Protein AF-A0A1C7MC62-F1 (afdb_monomer)

Mean predicted aligned error: 7.84 Å

Sequence (322 aa):
MDYAFLLTKRDQYDLANEVLRHITFSNAYQTEFARNSIRFALITCAIHAGQYLTVIEHVRKLINMHQFNNEPLRILLASLGNGLRATDAFLASTLSKHLLRETRMADAAVKDKDALRWNNTLRRYGPGKSGEADDALDDEDEGAPDETSAAAEPSERAKLPTKDNPVNVTVYGQIMLAAKSYQSALFYLLHAFDYCPDDPMINLCLAIASVGRAMQRQSDNRHHLITQGMAFLTRYRNLRGANAEGLEEVEFNFGRIFQQLGLHSLAIRHYERVLEQAEARSKVDEENYGLAREAAYNLSLIYVTTGATPLAQALYRRWLSL

Secondary structure (DSSP, 8-state):
-HHHHHHHHTT-HHHHHHHHHHHHT-GGG-SHHHHHHHHHHHHHHHHHTT-HHHHHHHHHHHHHHTTT-SHHHHHHHHHT-SSHHHHHHHT-HHHHHHHHHHHHHHHHHHH-GGGEEEETTTTEEEES----TT----STTS----S-------PPPPPPPSS--HHHHHHHHHHHHHTT-HHHHHHHHHHHHHH-TT-HHHHHHHHHHHHHHHHSTT-S-HHHHHHHHHHHHHHHHHHHTT-HHHHHHHHHHHHHHHHHTT-HHHHHHHHHHHHHHHHHHHTT-TT--TTHHHHHHHHHHHHHHHT-HHHHHHHHHHHS--

Radius of gyration: 23.51 Å; Cα contacts (8 Å, |Δi|>4): 359; chains: 1; bounding box: 54×50×66 Å

Structure (mmCIF, N/CA/C/O backbone):
data_AF-A0A1C7MC62-F1
#
_entry.id   AF-A0A1C7MC62-F1
#
loop_
_atom_site.group_PDB
_atom_site.id
_atom_site.type_symbol
_atom_site.label_atom_id
_atom_site.label_alt_id
_atom_site.label_comp_id
_atom_site.label_asym_id
_atom_site.label_entity_id
_atom_site.label_seq_id
_atom_site.pdbx_PDB_ins_code
_atom_site.Cartn_x
_atom_site.Cartn_y
_atom_site.Cartn_z
_atom_site.occupancy
_atom_site.B_iso_or_equiv
_atom_site.auth_seq_id
_atom_site.auth_comp_id
_atom_site.auth_asym_id
_atom_site.auth_atom_id
_atom_site.pdbx_PDB_model_num
ATOM 1 N N . MET A 1 1 ? 11.553 -21.737 -20.830 1.00 84.25 1 MET A N 1
ATOM 2 C CA . MET A 1 1 ? 11.028 -21.099 -19.601 1.00 84.25 1 MET A CA 1
ATOM 3 C C . MET A 1 1 ? 10.341 -22.124 -18.706 1.00 84.25 1 MET A C 1
ATOM 5 O O . MET A 1 1 ? 10.686 -22.179 -17.537 1.00 84.25 1 MET A O 1
ATOM 9 N N . ASP A 1 2 ? 9.499 -23.010 -19.247 1.00 89.81 2 ASP A N 1
ATOM 10 C CA . ASP A 1 2 ? 8.779 -24.057 -18.491 1.00 89.81 2 ASP A CA 1
ATOM 11 C C . ASP A 1 2 ? 9.655 -24.903 -17.559 1.00 89.81 2 ASP A C 1
ATOM 13 O O . ASP A 1 2 ? 9.275 -25.177 -16.423 1.00 89.81 2 ASP A O 1
ATOM 17 N N . TYR A 1 3 ? 10.866 -25.253 -18.002 1.00 92.25 3 TYR A N 1
ATOM 18 C CA . TYR A 1 3 ? 11.836 -25.964 -17.169 1.00 92.25 3 TYR A CA 1
ATOM 19 C C . TYR A 1 3 ? 12.178 -25.205 -15.875 1.00 92.25 3 TYR A C 1
ATOM 21 O O . TYR A 1 3 ? 12.157 -25.792 -14.798 1.00 92.25 3 TYR A O 1
ATOM 29 N N . ALA A 1 4 ? 12.413 -23.891 -15.955 1.00 92.06 4 ALA A N 1
ATOM 30 C CA . ALA A 1 4 ? 12.720 -23.068 -14.787 1.00 92.06 4 ALA A CA 1
ATOM 31 C C . ALA A 1 4 ? 11.525 -22.983 -13.825 1.00 92.06 4 ALA A C 1
ATOM 33 O O . ALA A 1 4 ? 11.710 -23.093 -12.617 1.00 92.06 4 ALA A O 1
ATOM 34 N N . PHE A 1 5 ? 10.294 -22.890 -14.341 1.00 94.56 5 PHE A N 1
ATOM 35 C CA . PHE A 1 5 ? 9.092 -22.914 -13.499 1.00 94.56 5 PHE A CA 1
ATOM 36 C C . PHE A 1 5 ? 8.918 -24.246 -12.765 1.00 94.56 5 PHE A C 1
ATOM 38 O O . PHE A 1 5 ? 8.552 -24.261 -11.589 1.00 94.56 5 PHE A O 1
ATOM 45 N N . LEU A 1 6 ? 9.207 -25.369 -13.429 1.00 94.56 6 LEU A N 1
ATOM 46 C CA . LEU A 1 6 ? 9.179 -26.686 -12.792 1.00 94.56 6 LEU A CA 1
ATOM 47 C C . LEU A 1 6 ? 10.253 -26.824 -11.706 1.00 94.56 6 LEU A C 1
ATOM 49 O O . LEU A 1 6 ? 9.973 -27.413 -10.665 1.00 94.56 6 LEU A O 1
ATOM 53 N N . LEU A 1 7 ? 11.448 -26.266 -11.919 1.00 93.00 7 LEU A N 1
ATOM 54 C CA . LEU A 1 7 ? 12.509 -26.240 -10.909 1.00 93.00 7 LEU A CA 1
ATOM 55 C C . LEU A 1 7 ? 12.116 -25.400 -9.690 1.00 93.00 7 LEU A C 1
ATOM 57 O O . LEU A 1 7 ? 12.256 -25.863 -8.561 1.00 93.00 7 LEU A O 1
ATOM 61 N N . THR A 1 8 ? 11.555 -24.206 -9.896 1.00 93.00 8 THR A N 1
ATOM 62 C CA . THR A 1 8 ? 11.102 -23.350 -8.789 1.00 93.00 8 THR A CA 1
ATOM 63 C C . THR A 1 8 ? 9.977 -23.997 -7.980 1.00 93.00 8 THR A C 1
ATOM 65 O O . THR A 1 8 ? 9.984 -23.899 -6.759 1.00 93.00 8 THR A O 1
ATOM 68 N N . LYS A 1 9 ? 9.055 -24.726 -8.626 1.00 93.38 9 LYS A N 1
ATOM 69 C CA . LYS A 1 9 ? 8.022 -25.516 -7.926 1.00 93.38 9 LYS A CA 1
ATOM 70 C C . LYS A 1 9 ? 8.581 -26.676 -7.096 1.00 93.38 9 LYS A C 1
ATOM 72 O O . LYS A 1 9 ? 7.878 -27.191 -6.238 1.00 93.38 9 LYS A O 1
ATOM 77 N N . ARG A 1 10 ? 9.805 -27.120 -7.385 1.00 94.50 10 ARG A N 1
ATOM 78 C CA . ARG A 1 10 ? 10.525 -28.167 -6.643 1.00 94.50 10 ARG A CA 1
ATOM 79 C C . ARG A 1 10 ? 11.528 -27.577 -5.646 1.00 94.50 10 ARG A C 1
ATOM 81 O O . ARG A 1 10 ? 12.480 -28.259 -5.283 1.00 94.50 10 ARG A O 1
ATOM 88 N N . ASP A 1 11 ? 11.358 -26.306 -5.281 1.00 92.75 11 ASP A N 1
ATOM 89 C CA . ASP A 1 11 ? 12.225 -25.552 -4.368 1.00 92.75 11 ASP A CA 1
ATOM 90 C C . ASP A 1 11 ? 13.689 -25.419 -4.831 1.00 92.75 11 ASP A C 1
ATOM 92 O O . ASP A 1 11 ? 14.580 -25.081 -4.056 1.00 92.75 11 ASP A O 1
ATOM 96 N N . GLN A 1 12 ? 13.955 -25.612 -6.126 1.00 94.62 12 GLN A N 1
ATOM 97 C CA . GLN A 1 12 ? 15.275 -25.435 -6.742 1.00 94.62 12 GLN A CA 1
ATOM 98 C C . GLN A 1 12 ? 15.373 -24.059 -7.414 1.00 94.62 12 GLN A C 1
ATOM 100 O O . GLN A 1 12 ? 15.589 -23.944 -8.624 1.00 94.62 12 GLN A O 1
ATOM 105 N N . TYR A 1 13 ? 15.166 -22.998 -6.627 1.00 94.44 13 TYR A N 1
ATOM 106 C CA . TYR A 1 13 ? 15.167 -21.617 -7.125 1.00 94.44 13 TYR A CA 1
ATOM 107 C C . TYR A 1 13 ? 16.519 -21.198 -7.712 1.00 94.44 13 TYR A C 1
ATOM 109 O O . TYR A 1 13 ? 16.542 -20.615 -8.794 1.00 94.44 13 TYR A O 1
ATOM 117 N N . ASP A 1 14 ? 17.630 -21.513 -7.044 1.00 94.31 14 ASP A N 1
ATOM 118 C CA . ASP A 1 14 ? 18.953 -21.036 -7.464 1.00 94.31 14 ASP A CA 1
ATOM 119 C C . ASP A 1 14 ? 19.313 -21.534 -8.868 1.00 94.31 14 ASP A C 1
ATOM 121 O O . ASP A 1 14 ? 19.705 -20.744 -9.725 1.00 94.31 14 ASP A O 1
ATOM 125 N N . LEU A 1 15 ? 19.042 -22.815 -9.143 1.00 93.69 15 LEU A N 1
ATOM 126 C CA . LEU A 1 15 ? 19.232 -23.415 -10.463 1.00 93.69 15 LEU A CA 1
ATOM 127 C C . LEU A 1 15 ? 18.291 -22.800 -11.510 1.00 93.69 15 LEU A C 1
ATOM 129 O O . LEU A 1 15 ? 18.694 -22.540 -12.642 1.00 93.69 15 LEU A O 1
ATOM 133 N N . ALA A 1 16 ? 17.030 -22.542 -11.149 1.00 93.44 16 ALA A N 1
ATOM 134 C CA . ALA A 1 16 ? 16.078 -21.891 -12.048 1.00 93.44 16 ALA A CA 1
ATOM 135 C C . ALA A 1 16 ? 16.528 -20.467 -12.423 1.00 93.44 16 ALA A C 1
ATOM 137 O O . ALA A 1 16 ? 16.455 -20.079 -13.591 1.00 93.44 16 ALA A O 1
ATOM 138 N N . ASN A 1 17 ? 17.010 -19.703 -11.440 1.00 93.06 17 ASN A N 1
ATOM 139 C CA . ASN A 1 17 ? 17.523 -18.349 -11.618 1.00 93.06 17 ASN A CA 1
ATOM 140 C C . ASN A 1 17 ? 18.802 -18.345 -12.468 1.00 93.06 17 ASN A C 1
ATOM 142 O O . ASN A 1 17 ? 18.906 -17.548 -13.397 1.00 93.06 17 ASN A O 1
ATOM 146 N N . GLU A 1 18 ? 19.735 -19.264 -12.214 1.00 93.56 18 GLU A N 1
ATOM 147 C CA . GLU A 1 18 ? 20.949 -19.445 -13.016 1.00 93.56 18 GLU A CA 1
ATOM 148 C C . GLU A 1 18 ? 20.610 -19.717 -14.489 1.00 93.56 18 GLU A C 1
ATOM 150 O O . GLU A 1 18 ? 21.056 -18.987 -15.376 1.00 93.56 18 GLU A O 1
ATOM 155 N N . VAL A 1 19 ? 19.739 -20.695 -14.761 1.00 92.94 19 VAL A N 1
ATOM 156 C CA . VAL A 1 19 ? 19.317 -21.038 -16.129 1.00 92.94 19 VAL A CA 1
ATOM 157 C C . VAL A 1 19 ? 18.695 -19.833 -16.839 1.00 92.94 19 VAL A C 1
ATOM 159 O O . VAL A 1 19 ? 19.053 -19.534 -17.978 1.00 92.94 19 VAL A O 1
ATOM 162 N N . LEU A 1 20 ? 17.779 -19.111 -16.187 1.00 91.81 20 LEU A N 1
ATOM 163 C CA . LEU A 1 20 ? 17.127 -17.941 -16.785 1.00 91.81 20 LEU A CA 1
ATOM 164 C C . LEU A 1 20 ? 18.101 -16.771 -17.014 1.00 91.81 20 LEU A C 1
ATOM 166 O O . LEU A 1 20 ? 18.021 -16.098 -18.047 1.00 91.81 20 LEU A O 1
ATOM 170 N N . ARG A 1 21 ? 19.054 -16.549 -16.100 1.00 91.50 21 ARG A N 1
ATOM 171 C CA . ARG A 1 21 ? 20.121 -15.552 -16.278 1.00 91.50 21 ARG A CA 1
ATOM 172 C C . ARG A 1 21 ? 21.014 -15.914 -17.462 1.00 91.50 21 ARG A C 1
ATOM 174 O O . ARG A 1 21 ? 21.243 -15.060 -18.311 1.00 91.50 21 ARG A O 1
ATOM 181 N N . HIS A 1 22 ? 21.416 -17.177 -17.602 1.00 90.25 22 HIS A N 1
ATOM 182 C CA . HIS A 1 22 ? 22.201 -17.627 -18.755 1.00 90.25 22 HIS A CA 1
ATOM 183 C C . HIS A 1 22 ? 21.471 -17.456 -20.089 1.00 90.25 22 HIS A C 1
ATOM 185 O O . HIS A 1 22 ? 22.077 -17.024 -21.068 1.00 90.25 22 HIS A O 1
ATOM 191 N N . ILE A 1 23 ? 20.163 -17.728 -20.130 1.00 89.25 23 ILE A N 1
ATOM 192 C CA . ILE A 1 23 ? 19.350 -17.525 -21.339 1.00 89.25 23 ILE A CA 1
ATOM 193 C C . ILE A 1 23 ? 19.343 -16.047 -21.762 1.00 89.25 23 ILE A C 1
ATOM 195 O O . ILE A 1 23 ? 19.306 -15.764 -22.958 1.00 89.25 23 ILE A O 1
ATOM 199 N N . THR A 1 24 ? 19.435 -15.113 -20.809 1.00 85.75 24 THR A N 1
ATOM 200 C CA . THR A 1 24 ? 19.444 -13.666 -21.092 1.00 85.75 24 THR A CA 1
ATOM 201 C C . THR A 1 24 ? 20.657 -13.243 -21.930 1.00 85.75 24 THR A C 1
ATOM 203 O O . THR A 1 24 ? 20.521 -12.374 -22.786 1.00 85.75 24 THR A O 1
ATOM 206 N N . PHE A 1 25 ? 21.811 -13.895 -21.751 1.00 85.94 25 PHE A N 1
ATOM 207 C CA . PHE A 1 25 ? 23.031 -13.613 -22.522 1.00 85.94 25 PHE A CA 1
ATOM 208 C C . PHE A 1 25 ? 23.032 -14.240 -23.923 1.00 85.94 25 PHE A C 1
ATOM 210 O O . PHE A 1 25 ? 23.919 -13.975 -24.731 1.00 85.94 25 PHE A O 1
ATOM 217 N N . SER A 1 26 ? 22.068 -15.106 -24.239 1.00 87.69 26 SER A N 1
ATOM 218 C CA . SER A 1 26 ? 22.039 -15.780 -25.533 1.00 87.69 26 SER A CA 1
ATOM 219 C C . SER A 1 26 ? 21.576 -14.833 -26.643 1.00 87.69 26 SER A C 1
ATOM 221 O O . SER A 1 26 ? 20.495 -14.245 -26.580 1.00 87.69 26 SER A O 1
ATOM 223 N N . ASN A 1 27 ? 22.356 -14.760 -27.725 1.00 82.19 27 ASN A N 1
ATOM 224 C CA . ASN A 1 27 ? 22.039 -13.948 -28.906 1.00 82.19 27 ASN A CA 1
ATOM 225 C C . ASN A 1 27 ? 20.698 -14.320 -29.564 1.00 82.19 27 ASN A C 1
ATOM 227 O O . ASN A 1 27 ? 20.085 -13.484 -30.225 1.00 82.19 27 ASN A O 1
ATOM 231 N N . ALA A 1 28 ? 20.211 -15.548 -29.359 1.00 81.69 28 ALA A N 1
ATOM 232 C CA . ALA A 1 28 ? 18.938 -16.010 -29.908 1.00 81.69 28 ALA A CA 1
ATOM 233 C C . ALA A 1 28 ? 17.716 -15.294 -29.298 1.00 81.69 28 ALA A C 1
ATOM 235 O O . ALA A 1 28 ? 16.678 -15.193 -29.949 1.00 81.69 28 ALA A O 1
ATOM 236 N N . TYR A 1 29 ? 17.830 -14.768 -28.072 1.00 83.12 29 TYR A N 1
ATOM 237 C CA . TYR A 1 29 ? 16.715 -14.169 -27.326 1.00 83.12 29 TYR A CA 1
ATOM 238 C C . TYR A 1 29 ? 16.822 -12.643 -27.197 1.00 83.12 29 TYR A C 1
ATOM 240 O O . TYR A 1 29 ? 16.273 -12.044 -26.275 1.00 83.12 29 TYR A O 1
ATOM 248 N N . GLN A 1 30 ? 17.491 -11.992 -28.149 1.00 80.19 30 GLN A N 1
ATOM 249 C CA . GLN A 1 30 ? 17.702 -10.541 -28.132 1.00 80.19 30 GLN A CA 1
ATOM 250 C C . GLN A 1 30 ? 16.487 -9.722 -28.584 1.00 80.19 30 GLN A C 1
ATOM 252 O O . GLN A 1 30 ? 16.528 -8.494 -28.506 1.00 80.19 30 GLN A O 1
ATOM 257 N N . THR A 1 31 ? 15.395 -10.347 -29.023 1.00 86.62 31 THR A N 1
ATOM 258 C CA . THR A 1 31 ? 14.157 -9.617 -29.338 1.00 86.62 31 THR A C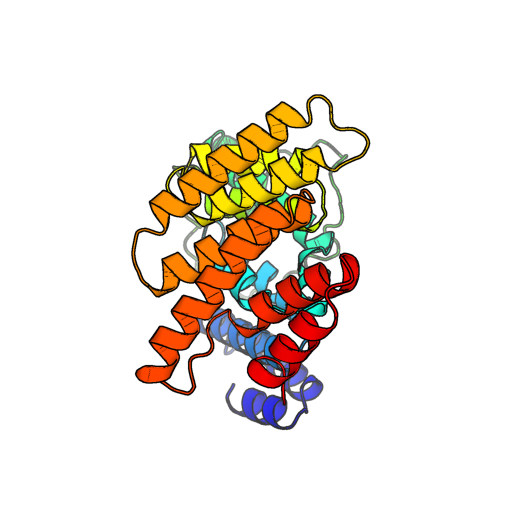A 1
ATOM 259 C C . THR A 1 31 ? 13.554 -8.998 -28.074 1.00 86.62 31 THR A C 1
ATOM 261 O O . THR A 1 31 ? 13.648 -9.568 -26.987 1.00 86.62 31 THR A O 1
ATOM 264 N N . GLU A 1 32 ? 12.921 -7.828 -28.195 1.00 83.06 32 GLU A N 1
ATOM 265 C CA . GLU A 1 32 ? 12.297 -7.140 -27.053 1.00 83.06 32 GLU A CA 1
ATOM 266 C C . GLU A 1 32 ? 11.270 -8.037 -26.345 1.00 83.06 32 GLU A C 1
ATOM 268 O O . GLU A 1 32 ? 11.268 -8.151 -25.118 1.00 83.06 32 GLU A O 1
ATOM 273 N N . PHE A 1 33 ? 10.460 -8.750 -27.132 1.00 87.69 33 PHE A N 1
ATOM 274 C CA . PHE A 1 33 ? 9.492 -9.719 -26.632 1.00 87.69 33 PHE A CA 1
ATOM 275 C C . PHE A 1 33 ? 10.157 -10.813 -25.788 1.00 87.69 33 PHE A C 1
ATOM 277 O O . PHE A 1 33 ? 9.755 -11.026 -24.645 1.00 87.69 33 PHE A O 1
ATOM 284 N N . ALA A 1 34 ? 11.210 -11.459 -26.304 1.00 87.44 34 ALA A N 1
ATOM 285 C CA . ALA A 1 34 ? 11.900 -12.521 -25.579 1.00 87.44 34 ALA A CA 1
ATOM 286 C C . ALA A 1 34 ? 12.562 -12.005 -24.293 1.00 87.44 34 ALA A C 1
ATOM 288 O O . ALA A 1 34 ? 12.428 -12.641 -23.246 1.00 87.44 34 ALA A O 1
ATOM 289 N N . ARG A 1 35 ? 13.202 -10.826 -24.328 1.00 87.38 35 ARG A N 1
ATOM 290 C CA . ARG A 1 35 ? 13.791 -10.204 -23.130 1.00 87.38 35 ARG A CA 1
ATOM 291 C C . ARG A 1 35 ? 12.737 -9.919 -22.062 1.00 87.38 35 ARG A C 1
ATOM 293 O O . ARG A 1 35 ? 12.962 -10.234 -20.894 1.00 87.38 35 ARG A O 1
ATOM 300 N N . ASN A 1 36 ? 11.588 -9.362 -22.447 1.00 90.06 36 ASN A N 1
ATOM 301 C CA . ASN A 1 36 ? 10.481 -9.116 -21.523 1.00 90.06 36 ASN A CA 1
ATOM 302 C C . ASN A 1 36 ? 9.954 -10.437 -20.940 1.00 90.06 36 ASN A C 1
ATOM 304 O O . ASN A 1 36 ? 9.812 -10.543 -19.724 1.00 90.06 36 ASN A O 1
ATOM 308 N N . SER A 1 37 ? 9.751 -11.471 -21.768 1.00 92.00 37 SER A N 1
ATOM 309 C CA . SER A 1 37 ? 9.301 -12.788 -21.297 1.00 92.00 37 SER A CA 1
ATOM 310 C C . SER A 1 37 ? 10.268 -13.424 -20.295 1.00 92.00 37 SER A C 1
ATOM 312 O O . SER A 1 37 ? 9.829 -13.929 -19.263 1.00 92.00 37 SER A O 1
ATOM 314 N N . ILE A 1 38 ? 11.580 -13.362 -20.550 1.00 92.56 38 ILE A N 1
ATOM 315 C CA . ILE A 1 38 ? 12.598 -13.897 -19.632 1.00 92.56 38 ILE A CA 1
ATOM 316 C C . ILE A 1 38 ? 12.588 -13.128 -18.306 1.00 92.56 38 ILE A C 1
ATOM 318 O O . ILE A 1 38 ? 12.643 -13.740 -17.240 1.00 92.56 38 ILE A O 1
ATOM 322 N N . ARG A 1 39 ? 12.466 -11.793 -18.345 1.00 92.44 39 ARG A N 1
ATOM 323 C CA . ARG A 1 39 ? 12.371 -10.970 -17.127 1.00 92.44 39 ARG A CA 1
ATOM 324 C C . ARG A 1 39 ? 11.113 -11.265 -16.325 1.00 92.44 39 ARG A C 1
ATOM 326 O O . ARG A 1 39 ? 11.205 -11.377 -15.107 1.00 92.44 39 ARG A O 1
ATOM 333 N N . PHE A 1 40 ? 9.966 -11.429 -16.980 1.00 94.31 40 PHE A N 1
ATOM 334 C CA . PHE A 1 40 ? 8.743 -11.843 -16.294 1.00 94.31 40 PHE A CA 1
ATOM 335 C C . PHE A 1 40 ? 8.908 -13.223 -15.662 1.00 94.31 40 PHE A C 1
ATOM 337 O O . PHE A 1 40 ? 8.564 -13.379 -14.498 1.00 94.31 40 PHE A O 1
ATOM 344 N N . ALA A 1 41 ? 9.531 -14.181 -16.357 1.00 94.50 41 ALA A N 1
ATOM 345 C CA . ALA A 1 41 ?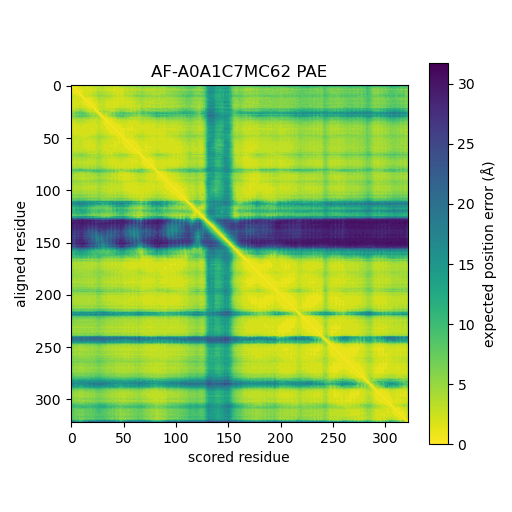 9.825 -15.491 -15.781 1.00 94.50 41 ALA A CA 1
ATOM 346 C C . ALA A 1 41 ? 10.727 -15.394 -14.536 1.00 94.50 41 ALA A C 1
ATOM 348 O O . ALA A 1 41 ? 10.427 -16.019 -13.521 1.00 94.50 41 ALA A O 1
ATOM 349 N N . LEU A 1 42 ? 11.782 -14.571 -14.579 1.00 94.50 42 LEU A N 1
ATOM 350 C CA . LEU A 1 42 ? 12.661 -14.313 -13.431 1.00 94.50 42 LEU A CA 1
ATOM 351 C C . LEU A 1 42 ? 11.898 -13.700 -12.250 1.00 94.50 42 LEU A C 1
ATOM 353 O O . LEU A 1 42 ? 12.035 -14.174 -11.124 1.00 94.50 42 LEU A O 1
ATOM 357 N N . ILE A 1 43 ? 11.059 -12.691 -12.507 1.00 94.75 43 ILE A N 1
ATOM 358 C CA . ILE A 1 43 ? 10.217 -12.052 -11.486 1.00 94.75 43 ILE A CA 1
ATOM 359 C C . ILE A 1 43 ? 9.254 -13.073 -10.872 1.00 94.75 43 ILE A C 1
ATOM 361 O O . ILE A 1 43 ? 9.173 -13.172 -9.652 1.00 94.75 43 ILE A O 1
ATOM 365 N N . THR A 1 44 ? 8.566 -13.876 -11.687 1.00 94.56 44 THR A N 1
ATOM 366 C CA . THR A 1 44 ? 7.629 -14.900 -11.207 1.00 94.56 44 THR A CA 1
ATOM 367 C C . THR A 1 44 ? 8.323 -15.944 -10.333 1.00 94.56 44 THR A C 1
ATOM 369 O O . THR A 1 44 ? 7.827 -16.254 -9.248 1.00 94.56 44 THR A O 1
ATOM 372 N N . CYS A 1 45 ? 9.483 -16.456 -10.757 1.00 95.19 45 CYS A N 1
ATOM 373 C CA . CYS A 1 45 ? 10.250 -17.410 -9.955 1.00 95.19 45 CYS A CA 1
ATOM 374 C C . CYS A 1 45 ? 10.720 -16.792 -8.630 1.00 95.19 45 CYS A C 1
ATOM 376 O O . CYS A 1 45 ? 10.648 -17.438 -7.585 1.00 95.19 45 CYS A O 1
ATOM 378 N N . ALA A 1 46 ? 11.169 -15.535 -8.661 1.00 94.50 46 ALA A N 1
ATOM 379 C CA . ALA A 1 46 ? 11.646 -14.826 -7.479 1.00 94.50 46 ALA A CA 1
ATOM 380 C C . ALA A 1 46 ? 10.521 -14.524 -6.477 1.00 94.50 46 ALA A C 1
ATOM 382 O O . ALA A 1 46 ? 10.735 -14.680 -5.275 1.00 94.50 46 ALA A O 1
ATOM 383 N N . ILE A 1 47 ? 9.317 -14.169 -6.946 1.00 93.75 47 ILE A N 1
ATOM 384 C CA . ILE A 1 47 ? 8.131 -13.998 -6.088 1.00 93.75 47 ILE A CA 1
ATOM 385 C C . ILE A 1 47 ? 7.806 -15.315 -5.376 1.00 93.75 47 ILE A C 1
ATOM 387 O O . ILE A 1 47 ? 7.658 -15.323 -4.157 1.00 93.75 47 ILE A O 1
ATOM 391 N N . HIS A 1 48 ? 7.763 -16.435 -6.108 1.00 93.00 48 HIS A N 1
ATOM 392 C CA . HIS A 1 48 ? 7.469 -17.747 -5.520 1.00 93.00 48 HIS A CA 1
ATOM 393 C C . HIS A 1 48 ? 8.499 -18.158 -4.455 1.00 93.00 48 HIS A C 1
ATOM 395 O O . HIS A 1 48 ? 8.138 -18.716 -3.424 1.00 93.00 48 HIS A O 1
ATOM 401 N N . ALA A 1 49 ? 9.781 -17.850 -4.672 1.00 93.06 49 ALA A N 1
ATOM 402 C CA . ALA A 1 49 ? 10.853 -18.129 -3.716 1.00 93.06 49 ALA A CA 1
ATOM 403 C C . ALA A 1 49 ? 10.980 -17.082 -2.582 1.00 93.06 49 ALA A C 1
ATOM 405 O O . ALA A 1 49 ? 11.832 -17.219 -1.700 1.00 93.06 49 ALA A O 1
ATOM 406 N N . GLY A 1 50 ? 10.181 -16.008 -2.601 1.00 92.50 50 GLY A N 1
ATOM 407 C CA . GLY A 1 50 ? 10.263 -14.905 -1.637 1.00 92.50 50 GLY A CA 1
ATOM 408 C C . GLY A 1 50 ? 11.544 -14.062 -1.742 1.00 92.50 50 GLY A C 1
ATOM 409 O O . GLY A 1 50 ? 11.961 -13.449 -0.755 1.00 92.50 50 GLY A O 1
ATOM 410 N N . GLN A 1 51 ? 12.191 -14.038 -2.910 1.00 93.88 51 GLN A N 1
ATOM 411 C CA . GLN A 1 51 ? 13.439 -13.315 -3.185 1.00 93.88 51 GLN A CA 1
ATOM 412 C C . GLN A 1 51 ? 13.167 -11.933 -3.801 1.00 93.88 51 GLN A C 1
ATOM 414 O O . GLN A 1 51 ? 13.451 -11.661 -4.968 1.00 93.88 51 GLN A O 1
ATOM 419 N N . TYR A 1 52 ? 12.613 -11.026 -2.996 1.00 94.44 52 TYR A N 1
ATOM 420 C CA . TYR A 1 52 ? 12.124 -9.720 -3.461 1.00 94.44 52 TYR A CA 1
ATOM 421 C C . TYR A 1 52 ? 13.214 -8.739 -3.929 1.00 94.44 52 TYR A C 1
ATOM 423 O O . TYR A 1 52 ? 12.932 -7.844 -4.722 1.00 94.44 52 TYR A O 1
ATOM 431 N N . LEU A 1 53 ? 14.474 -8.913 -3.518 1.00 92.31 53 LEU A N 1
ATOM 432 C CA . LEU A 1 53 ? 15.578 -8.096 -4.042 1.00 92.31 53 LEU A CA 1
ATOM 433 C C . LEU A 1 53 ? 15.836 -8.381 -5.529 1.00 92.31 53 LEU A C 1
ATOM 435 O O . LEU A 1 53 ? 16.011 -7.452 -6.315 1.00 92.31 53 LEU A O 1
ATOM 439 N N . THR A 1 54 ? 15.774 -9.653 -5.936 1.00 92.62 54 THR A N 1
ATOM 440 C CA . THR A 1 54 ? 15.881 -10.051 -7.349 1.00 92.62 54 THR A CA 1
ATOM 441 C C . THR A 1 54 ? 14.687 -9.551 -8.164 1.00 92.62 54 THR A C 1
ATOM 443 O O . THR A 1 54 ? 14.847 -9.151 -9.317 1.00 92.62 54 THR A O 1
ATOM 446 N N . VAL A 1 55 ? 13.494 -9.500 -7.557 1.00 94.38 55 VAL A N 1
ATOM 447 C CA . VAL A 1 55 ? 12.316 -8.868 -8.172 1.00 94.38 55 VAL A CA 1
ATOM 448 C C . VAL A 1 55 ? 12.602 -7.398 -8.480 1.00 94.38 55 VAL A C 1
ATOM 450 O O . VAL A 1 55 ? 12.443 -6.979 -9.624 1.00 94.38 55 VAL A O 1
ATOM 453 N N . ILE A 1 56 ? 13.090 -6.628 -7.502 1.00 93.56 56 ILE A N 1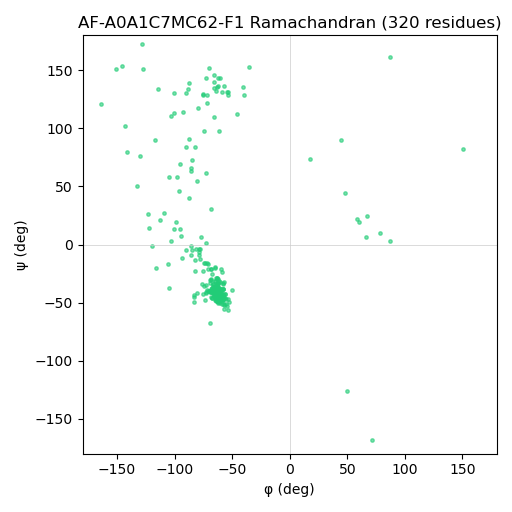
ATOM 454 C CA . ILE A 1 56 ? 13.418 -5.205 -7.688 1.00 93.56 56 ILE A CA 1
ATOM 455 C C . ILE A 1 56 ? 14.479 -5.009 -8.768 1.00 93.56 56 ILE A C 1
ATOM 457 O O . ILE A 1 56 ? 14.321 -4.129 -9.613 1.00 93.56 56 ILE A O 1
ATOM 461 N N . GLU A 1 57 ? 15.530 -5.831 -8.781 1.00 93.50 57 GLU A N 1
ATOM 462 C CA . GLU A 1 57 ? 16.578 -5.786 -9.807 1.00 93.50 57 GLU A CA 1
ATOM 463 C C . GLU A 1 57 ? 15.975 -5.865 -11.221 1.00 93.50 57 GLU A C 1
ATOM 465 O O . GLU A 1 57 ? 16.271 -5.044 -12.094 1.00 93.50 57 GLU A O 1
ATOM 470 N N . HIS A 1 58 ? 15.089 -6.835 -11.459 1.00 93.31 58 HIS A N 1
ATOM 471 C CA . HIS A 1 58 ? 14.486 -7.041 -12.774 1.00 93.31 58 HIS A CA 1
ATOM 472 C C . HIS A 1 58 ? 13.390 -6.028 -13.106 1.00 93.31 58 HIS A C 1
ATOM 474 O O . HIS A 1 58 ? 13.281 -5.625 -14.267 1.00 93.31 58 HIS A O 1
ATOM 480 N N . VAL A 1 59 ? 12.624 -5.567 -12.117 1.00 94.06 59 VAL A N 1
ATOM 481 C CA . VAL A 1 59 ? 11.611 -4.525 -12.312 1.00 94.06 59 VAL A CA 1
ATOM 482 C C . VAL A 1 59 ? 12.256 -3.173 -12.622 1.00 94.06 59 VAL A C 1
ATOM 484 O O . VAL A 1 59 ? 11.811 -2.505 -13.549 1.00 94.06 59 VAL A O 1
ATOM 487 N N . ARG A 1 60 ? 13.361 -2.798 -11.963 1.00 93.62 60 ARG A N 1
ATOM 488 C CA . ARG A 1 60 ? 14.149 -1.600 -12.323 1.00 93.62 60 ARG A CA 1
ATOM 489 C C . ARG A 1 60 ? 14.637 -1.657 -13.767 1.00 93.62 60 ARG A C 1
ATOM 491 O O . ARG A 1 60 ? 14.510 -0.689 -14.508 1.00 93.62 60 ARG A O 1
ATOM 498 N N . LYS A 1 61 ? 15.122 -2.823 -14.205 1.00 91.56 61 LYS A N 1
ATOM 499 C CA . LYS A 1 61 ? 15.513 -3.035 -15.608 1.00 91.56 61 LYS A CA 1
ATOM 500 C C . LYS A 1 61 ? 14.318 -2.876 -16.561 1.00 91.56 61 LYS A C 1
ATOM 502 O O . LYS A 1 61 ? 14.490 -2.308 -17.633 1.00 91.56 61 LYS A O 1
ATOM 507 N N . LEU A 1 62 ? 13.114 -3.321 -16.186 1.00 91.75 62 LEU A N 1
ATOM 508 C CA . LEU A 1 62 ? 11.891 -3.086 -16.973 1.00 91.75 62 LEU A CA 1
ATOM 509 C C . LEU A 1 62 ? 11.495 -1.604 -17.020 1.00 91.75 62 LEU A C 1
ATOM 511 O O . LEU A 1 62 ? 11.146 -1.129 -18.095 1.00 91.75 62 LEU A O 1
ATOM 515 N N . ILE A 1 63 ? 11.583 -0.882 -15.899 1.00 91.88 63 ILE A N 1
ATOM 516 C CA . ILE A 1 63 ? 11.325 0.568 -15.827 1.00 91.88 63 ILE A CA 1
ATOM 517 C C . ILE A 1 63 ? 12.285 1.324 -16.758 1.00 91.88 63 ILE A C 1
ATOM 519 O O . ILE A 1 63 ? 11.851 2.174 -17.532 1.00 91.88 63 ILE A O 1
ATOM 523 N N . ASN A 1 64 ? 13.571 0.960 -16.744 1.00 90.50 64 ASN A N 1
ATOM 524 C CA . ASN A 1 64 ? 14.585 1.571 -17.604 1.00 90.50 64 ASN A CA 1
ATOM 525 C C . ASN A 1 64 ? 14.353 1.291 -19.094 1.00 90.50 64 ASN A C 1
ATOM 527 O O . ASN A 1 64 ? 14.519 2.194 -19.912 1.00 90.50 64 ASN A O 1
ATOM 531 N N . MET A 1 65 ? 13.980 0.058 -19.454 1.00 88.12 65 MET A N 1
ATOM 532 C CA . MET A 1 65 ? 13.701 -0.308 -20.850 1.00 88.12 65 MET A CA 1
ATOM 533 C C . MET A 1 65 ? 12.427 0.363 -21.377 1.00 88.12 65 MET A C 1
ATOM 535 O O . MET A 1 65 ? 12.406 0.836 -22.508 1.00 88.12 65 MET A O 1
ATOM 539 N N . HIS A 1 66 ? 11.378 0.426 -20.555 1.00 88.69 66 HIS A N 1
ATOM 540 C CA . HIS A 1 66 ? 10.067 0.969 -20.917 1.00 88.69 66 HIS A CA 1
ATOM 541 C C . HIS A 1 66 ? 9.854 2.349 -20.293 1.00 88.69 66 HIS A C 1
ATOM 543 O O . HIS A 1 66 ? 8.910 2.565 -19.529 1.00 88.69 66 HIS A O 1
ATOM 549 N N . GLN A 1 67 ? 10.751 3.288 -20.605 1.00 88.06 67 GLN A N 1
ATOM 550 C CA . GLN A 1 67 ? 10.712 4.635 -20.035 1.00 88.06 67 GLN A CA 1
ATOM 551 C C . GLN A 1 67 ? 9.364 5.323 -20.317 1.00 88.06 67 GLN A C 1
ATOM 553 O O . GLN A 1 67 ? 8.845 5.270 -21.432 1.00 88.06 67 GLN A O 1
ATOM 558 N N . PHE A 1 68 ? 8.812 5.985 -19.295 1.00 89.06 68 PHE A N 1
ATOM 559 C CA . PHE A 1 68 ? 7.498 6.652 -19.302 1.00 89.06 68 PHE A CA 1
ATOM 560 C C . PHE A 1 68 ? 6.275 5.725 -19.428 1.00 89.06 68 PHE A C 1
ATOM 562 O O . PHE A 1 68 ? 5.150 6.214 -19.527 1.00 89.06 68 PHE A O 1
ATOM 569 N N . ASN A 1 69 ? 6.461 4.403 -19.381 1.00 91.00 69 ASN A N 1
ATOM 570 C CA . ASN A 1 69 ? 5.360 3.451 -19.294 1.00 91.00 69 ASN A CA 1
ATOM 571 C C . ASN A 1 69 ? 4.964 3.203 -17.827 1.00 91.00 69 ASN A C 1
ATOM 573 O O . ASN A 1 69 ? 5.815 3.036 -16.955 1.00 91.00 69 ASN A O 1
ATOM 577 N N . ASN A 1 70 ? 3.660 3.118 -17.568 1.00 91.56 70 ASN A N 1
ATOM 578 C CA . ASN A 1 70 ? 3.108 2.838 -16.244 1.00 91.56 70 ASN A CA 1
ATOM 579 C C . ASN A 1 70 ? 3.089 1.347 -15.897 1.00 91.56 70 ASN A C 1
ATOM 581 O O . ASN A 1 70 ? 3.069 1.006 -14.715 1.00 91.56 70 ASN A O 1
ATOM 585 N N . GLU A 1 71 ? 3.101 0.449 -16.888 1.00 92.81 71 GLU A N 1
ATOM 586 C CA . GLU A 1 71 ? 2.988 -0.991 -16.625 1.00 92.81 71 GLU A CA 1
ATOM 587 C C . GLU A 1 71 ? 4.116 -1.554 -15.743 1.00 92.81 71 GLU A C 1
ATOM 589 O O . GLU A 1 71 ? 3.801 -2.274 -14.794 1.00 92.81 71 GLU A O 1
ATOM 594 N N . PRO A 1 72 ? 5.406 -1.202 -15.931 1.00 93.44 72 PRO A N 1
ATOM 595 C CA . PRO A 1 72 ? 6.468 -1.665 -15.036 1.00 93.44 72 PRO A CA 1
ATOM 596 C C . PRO A 1 72 ? 6.254 -1.279 -13.564 1.00 93.44 72 PRO A C 1
ATOM 598 O O . PRO A 1 72 ? 6.590 -2.053 -12.670 1.00 93.44 72 PRO A O 1
ATOM 601 N N . LEU A 1 73 ? 5.650 -0.116 -13.296 1.00 93.56 73 LEU A N 1
ATOM 602 C CA . LEU A 1 73 ? 5.335 0.333 -11.935 1.00 93.56 73 LEU A CA 1
ATOM 603 C C . LEU A 1 73 ? 4.153 -0.431 -11.345 1.00 93.56 73 LEU A C 1
ATOM 605 O O . LEU A 1 73 ? 4.155 -0.750 -10.159 1.00 93.56 73 LEU A O 1
ATOM 609 N N . ARG A 1 74 ? 3.158 -0.783 -12.165 1.00 93.50 74 ARG A N 1
ATOM 610 C CA . ARG A 1 74 ? 2.073 -1.667 -11.723 1.00 93.50 74 ARG A CA 1
ATOM 611 C C . ARG A 1 74 ? 2.593 -3.063 -11.400 1.00 93.50 74 ARG A C 1
ATOM 613 O O . ARG A 1 74 ? 2.189 -3.631 -10.391 1.00 93.50 74 ARG A O 1
ATOM 620 N N . ILE A 1 75 ? 3.532 -3.577 -12.196 1.00 94.00 75 ILE A N 1
ATOM 621 C CA . ILE A 1 75 ? 4.217 -4.846 -11.916 1.00 94.00 75 ILE A CA 1
ATOM 622 C C . ILE A 1 75 ? 5.010 -4.751 -10.609 1.00 94.00 75 ILE A C 1
ATOM 624 O O . ILE A 1 75 ? 4.921 -5.670 -9.799 1.00 94.00 75 ILE A O 1
ATOM 628 N N . LEU A 1 76 ? 5.718 -3.639 -10.360 1.00 94.38 76 LEU A N 1
ATOM 629 C CA . LEU A 1 76 ? 6.408 -3.400 -9.086 1.00 94.38 76 LEU A CA 1
ATOM 630 C C . LEU A 1 76 ? 5.444 -3.553 -7.905 1.00 94.38 76 LEU A C 1
ATOM 632 O O . LEU A 1 76 ? 5.681 -4.380 -7.026 1.00 94.38 76 LEU A O 1
ATOM 636 N N . LEU A 1 77 ? 4.342 -2.798 -7.915 1.00 93.62 77 LEU A N 1
ATOM 637 C CA . LEU A 1 77 ? 3.353 -2.8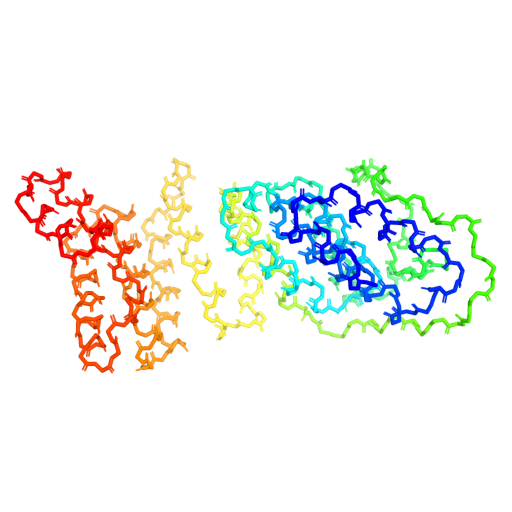18 -6.838 1.00 93.62 77 LEU A CA 1
ATOM 638 C C . LEU A 1 77 ? 2.708 -4.199 -6.671 1.00 93.62 77 LEU A C 1
ATOM 640 O O . LEU A 1 77 ? 2.592 -4.687 -5.551 1.00 93.62 77 LEU A O 1
ATOM 644 N N . ALA A 1 78 ? 2.336 -4.854 -7.774 1.00 92.94 78 ALA A N 1
ATOM 645 C CA . ALA A 1 78 ? 1.740 -6.188 -7.740 1.00 92.94 78 ALA A CA 1
ATOM 646 C C . ALA A 1 78 ? 2.714 -7.241 -7.185 1.00 92.94 78 ALA A C 1
ATOM 648 O O . ALA A 1 78 ? 2.304 -8.142 -6.456 1.00 92.94 78 ALA A O 1
ATOM 649 N N . SER A 1 79 ? 4.007 -7.116 -7.494 1.00 92.94 79 SER A N 1
ATOM 650 C CA . SER A 1 79 ? 5.042 -8.052 -7.042 1.00 92.94 79 SER A CA 1
ATOM 651 C C . SER A 1 79 ? 5.428 -7.900 -5.567 1.00 92.94 79 SER A C 1
ATOM 653 O O . SER A 1 79 ? 5.932 -8.851 -4.973 1.00 92.94 79 SER A O 1
ATOM 655 N N . LEU A 1 80 ? 5.183 -6.727 -4.973 1.00 92.06 80 LEU A N 1
ATOM 656 C CA . LEU A 1 80 ? 5.551 -6.387 -3.593 1.00 92.06 80 LEU A CA 1
ATOM 657 C C . LEU A 1 80 ? 4.327 -6.210 -2.676 1.00 92.06 80 LEU A C 1
ATOM 659 O O . LEU A 1 80 ? 4.417 -5.567 -1.633 1.00 92.06 80 LEU A O 1
ATOM 663 N N . GLY A 1 81 ? 3.176 -6.771 -3.057 1.00 84.31 81 GLY A N 1
ATOM 664 C CA . GLY A 1 81 ? 1.895 -6.487 -2.408 1.00 84.31 81 GLY A CA 1
ATOM 665 C C . GLY A 1 81 ? 1.708 -7.055 -0.996 1.00 84.31 81 GLY A C 1
ATOM 666 O O . GLY A 1 81 ? 0.795 -6.613 -0.301 1.00 84.31 81 GLY A O 1
ATOM 667 N N . ASN A 1 82 ? 2.516 -8.026 -0.546 1.00 86.38 82 ASN A N 1
ATOM 668 C CA . ASN A 1 82 ? 2.315 -8.655 0.762 1.00 86.38 82 ASN A CA 1
ATOM 669 C C . ASN A 1 82 ? 3.604 -9.079 1.487 1.00 86.38 82 ASN A C 1
ATOM 671 O O . ASN A 1 82 ? 4.631 -9.400 0.896 1.00 86.38 82 ASN A O 1
ATOM 675 N N . GLY A 1 83 ? 3.518 -9.119 2.818 1.00 89.12 83 GLY A N 1
ATOM 676 C CA . GLY A 1 83 ? 4.558 -9.665 3.685 1.00 89.12 83 GLY A CA 1
ATOM 677 C C . GLY A 1 83 ? 5.656 -8.680 4.099 1.00 89.12 83 GLY A C 1
ATOM 678 O O . GLY A 1 83 ? 5.894 -7.635 3.490 1.00 89.12 83 GLY A O 1
ATOM 679 N N . LEU A 1 84 ? 6.359 -9.052 5.172 1.00 90.75 84 LEU A N 1
ATOM 680 C CA . LEU A 1 84 ? 7.442 -8.248 5.747 1.00 90.75 84 LEU A CA 1
ATOM 681 C C . LEU A 1 84 ? 8.626 -8.123 4.780 1.00 90.75 84 LEU A C 1
ATOM 683 O O . LEU A 1 84 ? 9.098 -7.023 4.527 1.00 90.75 84 LEU A O 1
ATOM 687 N N . ARG A 1 85 ? 9.037 -9.234 4.153 1.00 92.25 85 ARG A N 1
ATOM 688 C CA . ARG A 1 85 ? 10.177 -9.252 3.219 1.00 92.25 85 ARG A CA 1
ATOM 689 C C . ARG A 1 85 ? 9.944 -8.377 1.981 1.00 92.25 85 ARG A C 1
ATOM 691 O O . ARG A 1 85 ? 10.891 -7.776 1.484 1.00 92.25 85 ARG A O 1
ATOM 698 N N . ALA A 1 86 ? 8.706 -8.301 1.486 1.00 93.50 86 ALA A N 1
ATOM 699 C CA . ALA A 1 86 ? 8.364 -7.413 0.378 1.00 93.50 86 ALA A CA 1
ATOM 700 C C . ALA A 1 86 ? 8.370 -5.947 0.819 1.00 93.50 86 ALA A C 1
ATOM 702 O O . ALA A 1 86 ? 8.878 -5.098 0.094 1.00 93.50 86 ALA A O 1
ATOM 703 N N . THR A 1 87 ? 7.875 -5.662 2.029 1.00 92.50 87 THR A N 1
ATOM 704 C CA . THR A 1 87 ? 7.944 -4.321 2.628 1.00 92.50 87 THR A CA 1
ATOM 705 C C . THR A 1 87 ? 9.391 -3.847 2.771 1.00 92.50 87 THR A C 1
ATOM 707 O O . THR A 1 87 ? 9.704 -2.733 2.363 1.00 92.50 87 THR A O 1
ATOM 710 N N . ASP A 1 88 ? 10.291 -4.691 3.281 1.00 93.25 88 ASP A N 1
ATOM 711 C CA . ASP A 1 88 ? 11.714 -4.352 3.421 1.00 93.25 88 ASP A CA 1
ATOM 712 C C . ASP A 1 88 ? 12.354 -4.038 2.063 1.00 93.25 88 ASP A C 1
ATOM 714 O O . ASP A 1 88 ? 13.102 -3.070 1.923 1.00 93.25 88 ASP A O 1
ATOM 718 N N . ALA A 1 89 ? 12.008 -4.821 1.039 1.00 93.69 89 ALA A N 1
ATOM 719 C CA . ALA A 1 89 ? 12.452 -4.586 -0.326 1.00 93.69 89 ALA A CA 1
ATOM 720 C C . ALA A 1 89 ? 11.876 -3.266 -0.887 1.00 93.69 89 ALA A C 1
ATOM 722 O O . ALA A 1 89 ? 12.608 -2.473 -1.476 1.00 93.69 89 ALA A O 1
ATOM 723 N N . PHE A 1 90 ? 10.593 -2.978 -0.649 1.00 94.38 90 PHE A N 1
ATOM 724 C CA . PHE A 1 90 ? 9.935 -1.733 -1.064 1.00 94.38 90 PHE A CA 1
ATOM 725 C C . PHE A 1 90 ? 10.551 -0.483 -0.410 1.00 94.38 90 PHE A C 1
ATOM 727 O O . PHE A 1 90 ? 10.570 0.592 -1.006 1.00 94.38 90 PHE A O 1
ATOM 734 N N . LEU A 1 91 ? 11.101 -0.633 0.798 1.00 93.81 91 LEU A N 1
ATOM 735 C CA . LEU A 1 91 ? 11.795 0.417 1.546 1.00 93.81 91 LEU A CA 1
ATOM 736 C C . LEU A 1 91 ? 13.282 0.559 1.196 1.00 93.81 91 LEU A C 1
ATOM 738 O O . LEU A 1 91 ? 13.954 1.435 1.749 1.00 93.81 91 LEU A O 1
ATOM 742 N N . ALA A 1 92 ? 13.813 -0.268 0.292 1.00 92.81 92 ALA A N 1
ATOM 743 C CA . ALA A 1 92 ? 15.216 -0.212 -0.088 1.00 92.81 92 ALA A CA 1
ATOM 744 C C . ALA A 1 92 ? 15.590 1.174 -0.645 1.00 92.81 92 ALA A C 1
ATOM 746 O O . ALA A 1 92 ? 14.936 1.717 -1.541 1.00 92.81 92 ALA A O 1
ATOM 747 N N . SER A 1 93 ? 16.693 1.737 -0.144 1.00 91.00 93 SER A N 1
ATOM 748 C CA . SER A 1 93 ? 17.175 3.061 -0.558 1.00 91.00 93 SER A CA 1
ATOM 749 C C . SER A 1 93 ? 17.561 3.114 -2.040 1.00 91.00 93 SER A C 1
ATOM 751 O O . SER A 1 93 ? 17.434 4.156 -2.679 1.00 91.00 93 SER A O 1
ATOM 753 N N . THR A 1 94 ? 17.994 1.989 -2.610 1.00 92.25 94 THR A N 1
ATOM 754 C CA . THR A 1 94 ? 18.295 1.852 -4.040 1.00 92.25 94 THR A CA 1
ATOM 755 C C . THR A 1 94 ? 17.044 2.043 -4.898 1.00 92.25 94 THR A C 1
ATOM 757 O O . THR A 1 94 ? 17.080 2.781 -5.884 1.00 92.25 94 THR A O 1
ATOM 760 N N . LEU A 1 95 ? 15.914 1.449 -4.494 1.00 92.88 95 LEU A N 1
ATOM 761 C CA . LEU A 1 95 ? 14.629 1.600 -5.176 1.00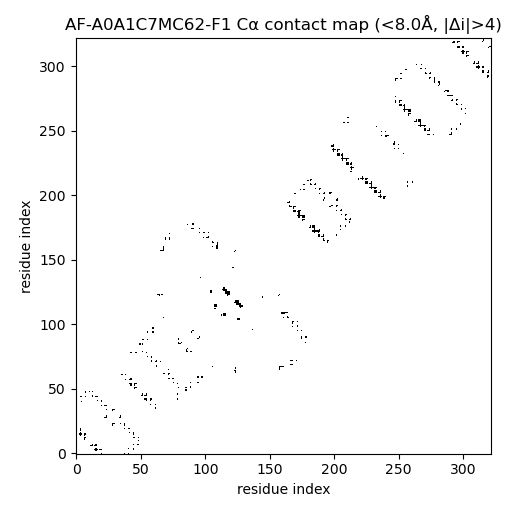 92.88 95 LEU A CA 1
ATOM 762 C C . LEU A 1 95 ? 14.086 3.025 -5.035 1.00 92.88 95 LEU A C 1
ATOM 764 O O . LEU A 1 95 ? 13.656 3.612 -6.028 1.00 92.88 95 LEU A O 1
ATOM 768 N N . SER A 1 96 ? 14.134 3.604 -3.832 1.00 93.12 96 SER A N 1
ATOM 769 C CA . SER A 1 96 ? 13.609 4.954 -3.598 1.00 93.12 96 SER A CA 1
ATOM 770 C C . SER A 1 96 ? 14.380 6.018 -4.385 1.00 93.12 96 SER A C 1
ATOM 772 O O . SER A 1 96 ? 13.762 6.838 -5.063 1.00 93.12 96 SER A O 1
ATOM 774 N N . LYS A 1 97 ? 15.720 5.964 -4.395 1.00 93.75 97 LYS A N 1
ATOM 775 C CA . LYS A 1 97 ? 16.560 6.852 -5.219 1.00 93.75 97 LYS A CA 1
ATOM 776 C C . LYS A 1 97 ? 16.272 6.678 -6.709 1.00 93.75 97 LYS A C 1
ATOM 778 O O . LYS A 1 97 ? 16.175 7.663 -7.435 1.00 93.75 97 LYS A O 1
ATOM 783 N N . HIS A 1 98 ? 16.128 5.437 -7.176 1.00 93.38 98 HIS A N 1
ATOM 784 C CA . HIS A 1 98 ? 15.800 5.154 -8.571 1.00 93.38 98 HIS A CA 1
ATOM 785 C C . HIS A 1 98 ? 14.447 5.767 -8.976 1.00 93.38 98 HIS A C 1
ATOM 787 O O . HIS A 1 98 ? 14.386 6.518 -9.943 1.00 93.38 98 HIS A O 1
ATOM 793 N N . LEU A 1 99 ? 13.385 5.545 -8.199 1.00 93.44 99 LEU A N 1
ATOM 794 C CA . LEU A 1 99 ? 12.058 6.092 -8.507 1.00 93.44 99 LEU A CA 1
ATOM 795 C C . LEU A 1 99 ? 11.980 7.618 -8.363 1.00 93.44 99 LEU A C 1
ATOM 797 O O . LEU A 1 99 ? 11.243 8.265 -9.110 1.00 93.44 99 LEU A O 1
ATOM 801 N N . LEU A 1 100 ? 12.764 8.217 -7.461 1.00 93.50 100 LEU A N 1
ATOM 802 C CA . LEU A 1 100 ? 12.910 9.672 -7.404 1.00 93.50 100 LEU A CA 1
ATOM 803 C C . LEU A 1 100 ? 13.518 10.218 -8.701 1.00 93.50 100 LEU A C 1
ATOM 805 O O . LEU A 1 100 ? 13.016 11.207 -9.238 1.00 93.50 100 LEU A O 1
ATOM 809 N N . ARG A 1 101 ? 14.572 9.567 -9.218 1.00 91.12 101 ARG A N 1
ATOM 810 C CA . ARG A 1 101 ? 15.177 9.922 -10.510 1.00 91.12 101 ARG A CA 1
ATOM 811 C C . ARG A 1 101 ? 14.142 9.824 -11.633 1.00 91.12 101 ARG A C 1
ATOM 813 O O . ARG A 1 101 ? 14.001 10.786 -12.385 1.00 91.12 101 ARG A O 1
ATOM 820 N N . GLU A 1 102 ? 13.363 8.741 -11.698 1.00 91.06 102 GLU A N 1
ATOM 821 C CA . GLU A 1 102 ? 12.281 8.598 -12.690 1.00 91.06 102 GLU A CA 1
ATOM 822 C C . GLU A 1 102 ? 11.236 9.704 -12.597 1.00 91.06 102 GLU A C 1
ATOM 824 O O . GLU A 1 102 ? 10.817 10.247 -13.618 1.00 91.06 102 GLU A O 1
ATOM 829 N N . THR A 1 103 ? 10.826 10.055 -11.379 1.00 90.75 103 THR A N 1
ATOM 830 C CA . THR A 1 103 ? 9.816 11.094 -11.152 1.00 90.75 103 THR A CA 1
ATOM 831 C C . THR A 1 103 ? 10.328 12.449 -11.638 1.00 90.75 103 THR A C 1
ATOM 833 O O . THR A 1 103 ? 9.660 13.107 -12.430 1.00 90.75 103 THR A O 1
ATOM 836 N N . ARG A 1 104 ? 11.562 12.823 -11.270 1.00 90.06 104 ARG A N 1
ATOM 837 C CA . ARG A 1 104 ? 12.203 14.063 -11.741 1.00 90.06 104 ARG A CA 1
ATOM 838 C C . ARG A 1 104 ? 12.373 14.087 -13.263 1.00 90.06 104 ARG A C 1
ATOM 840 O O . ARG A 1 104 ? 12.172 15.128 -13.881 1.00 90.06 104 ARG A O 1
ATOM 847 N N . MET A 1 105 ? 12.729 12.955 -13.877 1.00 88.25 105 MET A N 1
ATOM 848 C CA . MET A 1 105 ? 12.854 12.851 -15.335 1.00 88.25 105 MET A CA 1
ATOM 849 C C . MET A 1 105 ? 11.507 12.966 -16.048 1.00 88.25 105 MET A C 1
ATOM 851 O O . MET A 1 105 ? 11.435 13.615 -17.088 1.00 88.25 105 MET A O 1
ATOM 855 N N . ALA A 1 106 ? 10.447 12.365 -15.505 1.00 87.56 106 ALA A N 1
ATOM 856 C CA . ALA A 1 106 ? 9.098 12.503 -16.043 1.00 87.56 106 ALA A CA 1
ATOM 857 C C . ALA A 1 106 ? 8.612 13.959 -15.964 1.00 87.56 106 ALA A C 1
ATOM 859 O O . ALA A 1 106 ? 8.098 14.473 -16.955 1.00 87.56 106 ALA A O 1
ATOM 860 N N . ASP A 1 107 ? 8.864 14.644 -14.847 1.00 87.44 107 ASP A N 1
ATOM 861 C CA . ASP A 1 107 ? 8.526 16.062 -14.682 1.00 87.44 107 ASP A CA 1
ATOM 862 C C . ASP A 1 107 ? 9.311 16.954 -15.654 1.00 87.44 107 ASP A C 1
ATOM 864 O O . ASP A 1 107 ? 8.737 17.833 -16.302 1.00 87.44 107 ASP A O 1
ATOM 868 N N . ALA A 1 108 ? 10.620 16.712 -15.800 1.00 87.88 108 ALA A N 1
ATOM 869 C CA . ALA A 1 108 ? 11.459 17.423 -16.763 1.00 87.88 108 ALA A CA 1
ATOM 870 C C . ALA A 1 108 ? 10.988 17.186 -18.205 1.00 87.88 108 ALA A C 1
ATOM 872 O O . ALA A 1 108 ? 10.981 18.112 -19.008 1.00 87.88 108 ALA A O 1
ATOM 873 N N . ALA A 1 109 ? 10.526 15.975 -18.531 1.00 87.06 109 ALA A N 1
ATOM 874 C CA . ALA A 1 109 ? 10.017 15.655 -19.861 1.00 87.06 109 ALA A CA 1
ATOM 875 C C . ALA A 1 109 ? 8.751 16.434 -20.234 1.00 87.06 109 ALA A C 1
ATOM 877 O O . ALA A 1 109 ? 8.542 16.732 -21.413 1.00 87.06 109 ALA A O 1
ATOM 878 N N . VAL A 1 110 ? 7.918 16.765 -19.247 1.00 87.06 110 VAL A N 1
ATOM 879 C CA . VAL A 1 110 ? 6.699 17.549 -19.461 1.00 87.06 110 VAL A CA 1
ATOM 880 C C . VAL A 1 110 ? 7.008 19.048 -19.491 1.00 87.06 110 VAL A C 1
ATOM 882 O O . VAL A 1 110 ? 6.519 19.742 -20.384 1.00 87.06 110 VAL A O 1
ATOM 885 N N . LYS A 1 111 ? 7.823 19.541 -18.548 1.00 85.62 111 LYS A N 1
ATOM 886 C CA . LYS A 1 111 ? 8.085 20.979 -18.350 1.00 85.62 111 LYS A CA 1
ATOM 887 C C . LYS A 1 111 ? 9.169 21.533 -19.278 1.00 85.62 111 LYS A C 1
ATOM 889 O O . LYS A 1 111 ? 8.924 22.525 -19.954 1.00 85.62 111 LYS A O 1
ATOM 894 N N . ASP A 1 112 ? 10.317 20.861 -19.358 1.00 83.50 112 ASP A N 1
ATOM 895 C CA . ASP A 1 112 ? 11.529 21.338 -20.034 1.00 83.50 112 ASP A CA 1
ATOM 896 C C . ASP A 1 112 ? 12.080 20.272 -20.994 1.00 83.50 112 ASP A C 1
ATOM 898 O O . ASP A 1 112 ? 13.088 19.610 -20.736 1.00 83.50 112 ASP A O 1
ATOM 902 N N . LYS A 1 113 ? 11.428 20.115 -22.152 1.00 78.25 113 LYS A N 1
ATOM 903 C CA . LYS A 1 113 ? 11.804 19.105 -23.162 1.00 78.25 113 LYS A CA 1
ATOM 904 C C . LYS A 1 113 ? 13.254 19.229 -23.639 1.00 78.25 113 LYS A C 1
ATOM 906 O O . LYS A 1 113 ? 13.885 18.214 -23.924 1.00 78.25 113 LYS A O 1
ATOM 911 N N . ASP A 1 114 ? 13.786 20.447 -23.673 1.00 74.62 114 ASP A N 1
ATOM 912 C CA . ASP A 1 114 ? 15.159 20.733 -24.101 1.00 74.62 114 ASP A CA 1
ATOM 913 C C . ASP A 1 114 ? 16.209 20.321 -23.054 1.00 74.62 114 ASP A C 1
ATOM 915 O O . ASP A 1 114 ? 17.393 20.191 -23.371 1.00 74.62 114 ASP A O 1
ATOM 919 N N . ALA A 1 115 ? 15.792 20.078 -21.806 1.00 78.31 115 ALA A N 1
ATOM 920 C CA . ALA A 1 115 ? 16.674 19.604 -20.744 1.00 78.31 115 ALA A CA 1
ATOM 921 C C . ALA A 1 115 ? 16.976 18.100 -20.845 1.00 78.31 115 ALA A C 1
ATOM 923 O O . ALA A 1 115 ? 17.892 17.622 -20.170 1.00 78.31 115 ALA A O 1
ATOM 924 N N . LEU A 1 116 ? 16.244 17.346 -21.674 1.00 81.81 116 LEU A N 1
ATOM 925 C CA . LEU A 1 116 ? 16.442 15.910 -21.852 1.00 81.81 116 LEU A CA 1
ATOM 926 C C . LEU A 1 116 ? 17.235 15.602 -23.115 1.00 81.81 116 LEU A C 1
ATOM 928 O O . LEU A 1 116 ? 16.890 16.016 -24.221 1.00 81.81 116 LEU A O 1
ATOM 932 N N . ARG A 1 117 ? 18.271 14.776 -22.963 1.00 82.19 117 ARG A N 1
ATOM 933 C CA . ARG A 1 117 ? 19.066 14.275 -24.081 1.00 82.19 117 ARG A CA 1
ATOM 934 C C . ARG A 1 117 ? 18.888 12.773 -24.219 1.00 82.19 117 ARG A C 1
ATOM 936 O O . ARG A 1 117 ? 18.985 12.023 -23.251 1.00 82.19 117 ARG A O 1
ATOM 943 N N . TRP A 1 118 ? 18.669 12.332 -25.453 1.00 82.06 118 TRP A N 1
ATOM 944 C CA . TRP A 1 118 ? 18.669 10.913 -25.779 1.00 82.06 118 TRP A CA 1
ATOM 945 C C . TRP A 1 118 ? 20.095 10.358 -25.740 1.00 82.06 118 TRP A C 1
ATOM 947 O O . TRP A 1 118 ? 20.975 10.820 -26.473 1.00 82.06 118 TRP A O 1
ATOM 957 N N . ASN A 1 119 ? 20.316 9.357 -24.894 1.00 83.19 119 ASN A N 1
ATOM 958 C CA . ASN A 1 119 ? 21.552 8.597 -24.835 1.00 83.19 119 ASN A CA 1
ATOM 959 C C . ASN A 1 119 ? 21.426 7.360 -25.739 1.00 83.19 119 ASN A C 1
ATOM 961 O O . ASN A 1 119 ? 20.634 6.461 -25.463 1.00 83.19 119 ASN A O 1
ATOM 965 N N . ASN A 1 120 ? 22.216 7.306 -26.817 1.00 75.19 120 ASN A N 1
ATOM 966 C CA . ASN A 1 120 ? 22.210 6.181 -27.762 1.00 75.19 120 ASN A CA 1
ATOM 967 C C . ASN A 1 120 ? 22.775 4.884 -27.163 1.00 75.19 120 ASN A C 1
ATOM 969 O O . ASN A 1 120 ? 22.345 3.807 -27.568 1.00 75.19 120 ASN A O 1
ATOM 973 N N . THR A 1 121 ? 23.706 4.981 -26.211 1.00 75.81 121 THR A N 1
ATOM 974 C CA . THR A 1 121 ? 24.340 3.820 -25.570 1.00 75.81 121 THR A CA 1
ATOM 975 C C . THR A 1 121 ? 23.374 3.152 -24.601 1.00 75.81 121 THR A C 1
ATOM 977 O O . THR A 1 121 ? 23.167 1.946 -24.659 1.00 75.81 121 THR A O 1
ATOM 980 N N . LEU A 1 122 ? 22.722 3.955 -23.756 1.00 73.06 122 LEU A N 1
ATOM 981 C CA . LEU A 1 122 ? 21.742 3.470 -22.779 1.00 73.06 122 LEU A CA 1
ATOM 982 C C . LEU A 1 122 ? 20.328 3.319 -23.365 1.00 73.06 122 LEU A C 1
ATOM 984 O O . LEU A 1 122 ? 19.436 2.840 -22.674 1.00 73.06 122 LEU A O 1
ATOM 988 N N . ARG A 1 123 ? 20.120 3.731 -24.626 1.00 80.25 123 ARG A N 1
ATOM 989 C CA . ARG A 1 123 ? 18.821 3.768 -25.329 1.00 80.25 123 ARG A CA 1
ATOM 990 C C . ARG A 1 123 ? 17.715 4.426 -24.494 1.00 80.25 123 ARG A C 1
ATOM 992 O O . ARG A 1 123 ? 16.602 3.914 -24.405 1.00 80.25 123 ARG A O 1
ATOM 999 N N . ARG A 1 124 ? 18.041 5.554 -23.860 1.00 84.31 124 ARG A N 1
ATOM 1000 C CA . ARG A 1 124 ? 17.198 6.182 -22.837 1.00 84.31 124 ARG A CA 1
ATOM 1001 C C . ARG A 1 124 ? 17.377 7.696 -22.796 1.00 84.31 124 ARG A C 1
ATOM 1003 O O . ARG A 1 124 ? 18.462 8.197 -23.090 1.00 84.31 124 ARG A O 1
ATOM 1010 N N . TYR A 1 125 ? 16.339 8.430 -22.397 1.00 84.00 125 TYR A N 1
ATOM 1011 C CA . TYR A 1 125 ? 16.470 9.848 -22.064 1.00 84.00 125 TYR A CA 1
ATOM 1012 C C . TYR A 1 125 ? 17.135 10.027 -20.700 1.00 84.00 125 TYR A C 1
ATOM 1014 O O . TYR A 1 125 ? 16.692 9.441 -19.714 1.00 84.00 125 TYR A O 1
ATOM 1022 N N . GLY A 1 126 ? 18.167 10.868 -20.657 1.00 83.31 126 GLY A N 1
ATOM 1023 C CA . GLY A 1 126 ? 18.824 11.315 -19.432 1.00 83.31 126 GLY A CA 1
ATOM 1024 C C . GLY A 1 126 ? 18.931 12.843 -19.369 1.00 83.31 126 GLY A C 1
ATOM 1025 O O . GLY A 1 126 ? 18.618 13.528 -20.353 1.00 83.31 126 GLY A O 1
ATOM 1026 N N . PRO A 1 127 ? 19.371 13.398 -18.228 1.00 76.62 127 PRO A N 1
ATOM 1027 C CA . PRO A 1 127 ? 19.572 14.835 -18.079 1.00 76.62 127 PRO A CA 1
ATOM 1028 C C . PRO A 1 127 ? 20.657 15.343 -19.043 1.00 76.62 127 PRO A C 1
ATOM 1030 O O . PRO A 1 127 ? 21.711 14.731 -19.206 1.00 76.62 127 PRO A O 1
ATOM 1033 N N . GLY A 1 128 ? 20.394 16.472 -19.701 1.00 57.06 128 GLY A N 1
ATOM 1034 C CA . GLY A 1 128 ? 21.273 17.067 -20.711 1.00 57.06 128 GLY A CA 1
ATOM 1035 C C . GLY A 1 128 ? 22.425 17.914 -20.158 1.00 57.06 128 GLY A C 1
ATOM 1036 O O . GLY A 1 128 ? 23.351 18.219 -20.908 1.00 57.06 128 GLY A O 1
ATOM 1037 N N . LYS A 1 129 ? 22.404 18.282 -18.867 1.00 51.84 129 LYS A N 1
ATOM 1038 C CA . LYS A 1 129 ? 23.480 19.042 -18.207 1.00 51.84 129 LYS A CA 1
ATOM 1039 C C . LYS A 1 129 ? 24.381 18.125 -17.380 1.00 51.84 129 LYS A C 1
ATOM 1041 O O . LYS A 1 129 ? 23.980 17.617 -16.339 1.00 51.84 129 LYS A O 1
ATOM 1046 N N . SER A 1 130 ? 25.629 17.989 -17.817 1.00 44.47 130 SER A N 1
ATOM 1047 C CA . SER A 1 130 ? 26.749 17.581 -16.971 1.00 44.47 130 SER A CA 1
ATOM 1048 C C . SER A 1 130 ? 27.140 18.759 -16.070 1.00 44.47 130 SER A C 1
ATOM 1050 O O . SER A 1 130 ? 27.842 19.662 -16.525 1.00 44.47 130 SER A O 1
ATOM 1052 N N . GLY A 1 131 ? 26.664 18.791 -14.824 1.00 35.72 131 GLY A N 1
ATOM 1053 C CA . GLY A 1 131 ? 27.159 19.753 -13.836 1.00 35.72 131 GLY A CA 1
ATOM 1054 C C . GLY A 1 131 ? 26.149 20.166 -12.774 1.00 35.72 131 GLY A C 1
ATOM 1055 O O . GLY A 1 131 ? 25.553 21.227 -12.894 1.00 35.72 131 GLY A O 1
ATOM 1056 N N . GLU A 1 132 ? 26.002 19.339 -11.742 1.00 31.84 132 GLU A N 1
ATOM 1057 C CA . GLU A 1 132 ? 26.168 19.735 -10.335 1.00 31.84 132 GLU A CA 1
ATOM 1058 C C . GLU A 1 132 ? 26.328 18.451 -9.511 1.00 31.84 132 GLU A C 1
ATOM 1060 O O . GLU A 1 132 ? 25.528 17.520 -9.588 1.00 31.84 132 GLU A O 1
ATOM 1065 N N . ALA A 1 133 ? 27.464 18.360 -8.831 1.00 38.06 133 ALA A N 1
ATOM 1066 C CA . ALA A 1 133 ? 28.081 17.139 -8.335 1.00 38.06 133 ALA A CA 1
ATOM 1067 C C . ALA A 1 133 ? 27.585 16.710 -6.941 1.00 38.06 133 ALA A C 1
ATOM 1069 O O . ALA A 1 133 ? 28.392 16.238 -6.150 1.00 38.06 133 ALA A O 1
ATOM 1070 N N . ASP A 1 134 ? 26.285 16.839 -6.653 1.00 34.41 134 ASP A N 1
ATOM 1071 C CA . ASP A 1 134 ? 25.729 16.515 -5.323 1.00 34.41 134 ASP A CA 1
ATOM 1072 C C . ASP A 1 134 ? 24.666 15.399 -5.312 1.00 34.41 134 ASP A C 1
ATOM 1074 O O . ASP A 1 134 ? 24.220 14.993 -4.244 1.00 34.41 134 ASP A O 1
ATOM 1078 N N . ASP A 1 135 ? 24.308 14.827 -6.468 1.00 34.62 135 ASP A N 1
ATOM 1079 C CA . ASP A 1 135 ? 23.365 13.692 -6.560 1.00 34.62 135 ASP A CA 1
ATOM 1080 C C . ASP A 1 135 ? 23.972 12.470 -7.284 1.00 34.62 135 ASP A C 1
ATOM 1082 O O . ASP A 1 135 ? 23.261 11.626 -7.834 1.00 34.62 135 ASP A O 1
ATOM 1086 N N . ALA A 1 136 ? 25.304 12.330 -7.248 1.00 37.88 136 ALA A N 1
ATOM 1087 C CA . ALA A 1 136 ? 26.001 11.085 -7.586 1.00 37.88 136 ALA A CA 1
ATOM 1088 C C . ALA A 1 136 ? 25.806 10.046 -6.464 1.00 37.88 136 ALA A C 1
ATOM 1090 O O . ALA A 1 136 ? 26.742 9.626 -5.790 1.00 37.88 136 ALA A O 1
ATOM 1091 N N . LEU A 1 137 ? 24.555 9.666 -6.212 1.00 38.06 137 LEU A N 1
ATOM 1092 C CA . LEU A 1 137 ? 24.218 8.525 -5.375 1.00 38.06 137 LEU A CA 1
ATOM 1093 C C . LEU A 1 137 ? 24.198 7.280 -6.268 1.00 38.06 137 LEU A C 1
ATOM 1095 O O . LEU A 1 137 ? 23.156 6.955 -6.833 1.00 38.06 137 LEU A O 1
ATOM 1099 N N . ASP A 1 138 ? 25.354 6.621 -6.361 1.00 35.97 138 ASP A N 1
ATOM 1100 C CA . ASP A 1 138 ? 25.601 5.301 -6.961 1.00 35.97 138 ASP A CA 1
ATOM 1101 C C . ASP A 1 138 ? 24.926 5.038 -8.318 1.00 35.97 138 ASP A C 1
ATOM 1103 O O . ASP A 1 138 ? 23.854 4.430 -8.409 1.00 35.97 138 ASP A O 1
ATOM 1107 N N . ASP A 1 139 ? 25.639 5.380 -9.392 1.00 41.34 139 ASP A N 1
ATOM 1108 C CA . ASP A 1 139 ? 25.501 4.687 -10.683 1.00 41.34 139 ASP A CA 1
ATOM 1109 C C . ASP A 1 139 ? 26.219 3.317 -10.684 1.00 41.34 139 ASP A C 1
ATOM 1111 O O . ASP A 1 139 ? 26.266 2.645 -11.709 1.00 41.34 139 ASP A O 1
ATOM 1115 N N . GLU A 1 140 ? 26.746 2.849 -9.542 1.00 36.88 140 GLU A N 1
ATOM 1116 C CA . GLU A 1 140 ? 27.460 1.563 -9.452 1.00 36.88 140 GLU A CA 1
ATOM 1117 C C . GLU A 1 140 ? 26.545 0.327 -9.555 1.00 36.88 140 GLU A C 1
ATOM 1119 O O . GLU A 1 140 ? 27.028 -0.767 -9.835 1.00 36.88 140 GLU A O 1
ATOM 1124 N N . ASP A 1 141 ? 25.224 0.479 -9.389 1.00 38.09 141 ASP A N 1
ATOM 1125 C CA . ASP A 1 141 ? 24.257 -0.631 -9.502 1.00 38.09 141 ASP A CA 1
ATOM 1126 C C . ASP A 1 141 ? 23.474 -0.624 -10.832 1.00 38.09 141 ASP A C 1
ATOM 1128 O O . ASP A 1 141 ? 22.585 -1.450 -11.068 1.00 38.09 141 ASP A O 1
ATOM 1132 N N . GLU A 1 142 ? 23.783 0.308 -11.740 1.00 44.22 142 GLU A N 1
ATOM 1133 C CA . GLU A 1 142 ? 23.344 0.206 -13.132 1.00 44.22 142 GLU A CA 1
ATOM 1134 C C . GLU A 1 142 ? 24.318 -0.721 -13.857 1.00 44.22 142 GLU A C 1
ATOM 1136 O O . GLU A 1 142 ? 25.304 -0.284 -14.443 1.00 44.22 142 GLU A O 1
ATOM 1141 N N . GLY A 1 143 ? 24.062 -2.031 -13.742 1.00 35.91 143 GLY A N 1
ATOM 1142 C CA . GLY A 1 143 ? 24.871 -3.072 -14.373 1.00 35.91 143 GLY A CA 1
ATOM 1143 C C . GLY A 1 143 ? 25.313 -2.668 -15.777 1.00 35.91 143 GLY A C 1
ATOM 1144 O O . GLY A 1 143 ? 24.486 -2.240 -16.588 1.00 35.91 143 GLY A O 1
ATOM 1145 N N . ALA A 1 144 ? 26.623 -2.787 -16.014 1.00 32.09 144 ALA A N 1
ATOM 1146 C CA . ALA A 1 144 ? 27.267 -2.485 -17.280 1.00 32.09 144 ALA A CA 1
ATOM 1147 C C . ALA A 1 144 ? 26.404 -2.980 -18.454 1.00 32.09 144 ALA A C 1
ATOM 1149 O O . ALA A 1 144 ? 25.867 -4.094 -18.382 1.00 32.09 144 ALA A O 1
ATOM 1150 N N . PRO A 1 145 ? 26.230 -2.179 -19.522 1.00 38.16 145 PRO A N 1
ATOM 1151 C CA . PRO A 1 145 ? 25.574 -2.682 -20.716 1.00 38.16 145 PRO A CA 1
ATOM 1152 C C . PRO A 1 145 ? 26.317 -3.945 -21.159 1.00 38.16 145 PRO A C 1
ATOM 1154 O O . PRO A 1 145 ? 27.544 -3.931 -21.220 1.00 38.16 145 PRO A O 1
ATOM 1157 N N . ASP A 1 146 ? 25.582 -5.027 -21.440 1.00 40.78 146 ASP A N 1
ATOM 1158 C CA . ASP A 1 146 ? 26.142 -6.221 -22.077 1.00 40.78 146 ASP A CA 1
ATOM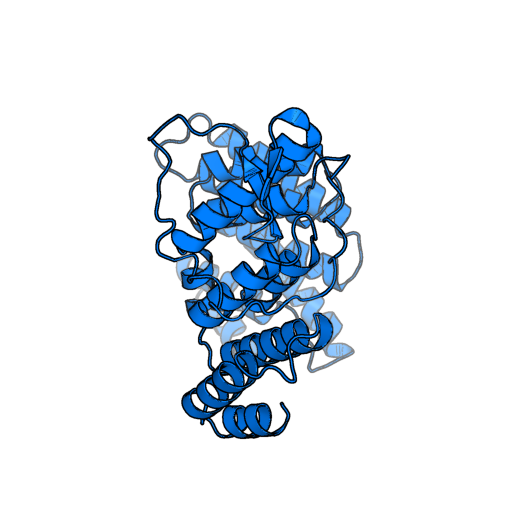 1159 C C . ASP A 1 146 ? 27.013 -5.760 -23.259 1.00 40.78 146 ASP A C 1
ATOM 1161 O O . ASP A 1 146 ? 26.496 -5.212 -24.239 1.00 40.78 146 ASP A O 1
ATOM 1165 N N . GLU A 1 147 ? 28.336 -5.948 -23.166 1.00 34.50 147 GLU A N 1
ATOM 1166 C CA . GLU A 1 147 ? 29.351 -5.514 -24.146 1.00 34.50 147 GLU A CA 1
ATOM 1167 C C . GLU A 1 147 ? 29.277 -6.289 -25.480 1.00 34.50 147 GLU A C 1
ATOM 1169 O O . GLU A 1 147 ? 30.261 -6.483 -26.187 1.00 34.50 147 GLU A O 1
ATOM 1174 N N . THR A 1 148 ? 28.091 -6.737 -25.876 1.00 35.06 148 THR A N 1
ATOM 1175 C CA . THR A 1 148 ? 27.848 -7.447 -27.133 1.00 35.06 148 THR A CA 1
ATOM 1176 C C . THR A 1 148 ? 26.639 -6.873 -27.865 1.00 35.06 148 THR A C 1
ATOM 1178 O O . THR A 1 148 ? 25.755 -7.586 -28.328 1.00 35.06 148 THR A O 1
ATOM 1181 N N . SER A 1 149 ? 26.602 -5.549 -28.045 1.00 35.44 149 SER A N 1
ATOM 1182 C CA . SER A 1 149 ? 25.666 -4.928 -28.992 1.00 35.44 149 SER A CA 1
ATOM 1183 C C . SER A 1 149 ? 26.239 -4.923 -30.415 1.00 35.44 149 SER A C 1
ATOM 1185 O O . SER A 1 149 ? 26.606 -3.894 -30.979 1.00 35.44 149 SER A O 1
ATOM 1187 N N . ALA A 1 150 ? 26.281 -6.103 -31.038 1.00 34.78 150 ALA A N 1
ATOM 1188 C CA . ALA A 1 150 ? 26.307 -6.178 -32.494 1.00 34.78 150 ALA A CA 1
ATOM 1189 C C . ALA A 1 150 ? 24.965 -5.636 -33.020 1.00 34.78 150 ALA A C 1
ATOM 1191 O O . ALA A 1 150 ? 23.921 -6.238 -32.787 1.00 34.78 150 ALA A O 1
ATOM 1192 N N . ALA A 1 151 ? 25.019 -4.457 -33.650 1.00 38.91 151 ALA A N 1
ATOM 1193 C CA . ALA A 1 151 ? 24.018 -3.836 -34.524 1.00 38.91 151 ALA A CA 1
ATOM 1194 C C . ALA A 1 151 ? 22.583 -4.407 -34.437 1.00 38.91 151 ALA A C 1
ATOM 1196 O O . ALA A 1 151 ? 22.117 -5.088 -35.346 1.00 38.91 151 ALA A O 1
ATOM 1197 N N . ALA A 1 152 ? 21.864 -4.100 -33.355 1.00 38.28 152 ALA A N 1
ATOM 1198 C CA . ALA A 1 152 ? 20.425 -4.345 -33.272 1.00 38.28 152 ALA A CA 1
ATOM 1199 C C . ALA A 1 152 ? 19.658 -3.131 -33.815 1.00 38.28 152 ALA A C 1
ATOM 1201 O O . ALA A 1 152 ? 19.979 -2.000 -33.434 1.00 38.28 152 ALA A O 1
ATOM 1202 N N . GLU A 1 153 ? 18.660 -3.407 -34.662 1.00 38.06 153 GLU A N 1
ATOM 1203 C CA . GLU A 1 153 ? 17.748 -2.487 -35.364 1.00 38.06 153 GLU A CA 1
ATOM 1204 C C . GLU A 1 153 ? 17.345 -1.224 -34.575 1.00 38.06 153 GLU A C 1
ATOM 1206 O O . GLU A 1 153 ? 17.324 -1.247 -33.336 1.00 38.06 153 GLU A O 1
ATOM 1211 N N . PRO A 1 154 ? 17.016 -0.110 -35.267 1.00 40.97 154 PRO A N 1
ATOM 1212 C CA . PRO A 1 154 ? 16.633 1.139 -34.618 1.00 40.97 154 PRO A CA 1
ATOM 1213 C C . PRO A 1 154 ? 15.361 0.928 -33.790 1.00 40.97 154 PRO A C 1
ATOM 1215 O O . PRO A 1 154 ? 14.254 0.961 -34.319 1.00 40.97 154 PRO A O 1
ATOM 1218 N N . SER A 1 155 ? 15.515 0.709 -32.482 1.00 51.66 155 SER A N 1
ATOM 1219 C CA . SER A 1 155 ? 14.369 0.672 -31.579 1.00 51.66 155 SER A CA 1
ATOM 1220 C C . SER A 1 155 ? 13.718 2.051 -31.572 1.00 51.66 155 SER A C 1
ATOM 1222 O O . SER A 1 155 ? 14.409 3.070 -31.450 1.00 51.66 155 SER A O 1
ATOM 1224 N N . GLU A 1 156 ? 12.396 2.081 -31.721 1.00 60.56 156 GLU A N 1
ATOM 1225 C CA . GLU A 1 156 ? 11.602 3.306 -31.705 1.00 60.56 156 GLU A CA 1
ATOM 1226 C C . GLU A 1 156 ? 11.903 4.086 -30.414 1.00 60.56 156 GLU A C 1
ATOM 1228 O O . GLU A 1 156 ? 11.911 3.525 -29.317 1.00 60.56 156 GLU A O 1
ATOM 1233 N N . ARG A 1 157 ? 12.238 5.377 -30.533 1.00 70.75 157 ARG A N 1
ATOM 1234 C CA . ARG A 1 157 ? 12.528 6.213 -29.358 1.00 70.75 157 ARG A CA 1
ATOM 1235 C C . ARG A 1 157 ? 11.275 6.296 -28.491 1.00 70.75 157 ARG A C 1
ATOM 1237 O O . ARG A 1 157 ? 10.187 6.532 -29.019 1.00 70.75 157 ARG A O 1
ATOM 1244 N N . ALA A 1 158 ? 11.435 6.158 -27.175 1.00 74.12 158 ALA A N 1
ATOM 1245 C CA . ALA A 1 158 ? 10.327 6.329 -26.241 1.00 74.12 158 ALA A CA 1
ATOM 1246 C C . ALA A 1 158 ? 9.658 7.695 -26.469 1.00 74.12 158 ALA A C 1
ATOM 1248 O O . ALA A 1 158 ? 10.327 8.724 -26.587 1.00 74.12 158 ALA A O 1
ATOM 1249 N N . LYS A 1 159 ? 8.329 7.716 -26.577 1.00 78.38 159 LYS A N 1
ATOM 1250 C CA . LYS A 1 159 ? 7.594 8.962 -26.816 1.00 78.38 159 LYS A CA 1
ATOM 1251 C C . LYS A 1 159 ? 7.637 9.804 -25.547 1.00 78.38 159 LYS A C 1
ATOM 1253 O O . LYS A 1 159 ? 7.304 9.314 -24.472 1.00 78.38 159 LYS A O 1
ATOM 1258 N N . LEU A 1 160 ? 8.042 11.067 -25.679 1.00 82.06 160 LEU A N 1
ATOM 1259 C CA . LEU A 1 160 ? 8.085 11.973 -24.536 1.00 82.06 160 LEU A CA 1
ATOM 1260 C C . LEU A 1 160 ? 6.661 12.231 -24.015 1.00 82.06 160 LEU A C 1
ATOM 1262 O O . LEU A 1 160 ? 5.755 12.495 -24.818 1.00 82.06 160 LEU A O 1
ATOM 1266 N N . PRO A 1 161 ? 6.447 12.172 -22.691 1.00 83.19 161 PRO A N 1
ATOM 1267 C CA . PRO A 1 161 ? 5.155 12.462 -22.098 1.00 83.19 161 PRO A CA 1
ATOM 1268 C C . PRO A 1 161 ? 4.754 13.913 -22.374 1.00 83.19 161 PRO A C 1
ATOM 1270 O O . PRO A 1 161 ? 5.570 14.830 -22.410 1.00 83.19 161 PRO A O 1
ATOM 1273 N N . THR A 1 162 ? 3.459 14.115 -22.602 1.00 80.81 162 THR A N 1
ATOM 1274 C CA . THR A 1 162 ? 2.865 15.451 -22.801 1.00 80.81 162 THR A CA 1
ATOM 1275 C C . THR A 1 162 ? 2.076 15.911 -21.575 1.00 80.81 162 THR A C 1
ATOM 1277 O O . THR A 1 162 ? 1.764 17.089 -21.450 1.00 80.81 162 THR A O 1
ATOM 1280 N N . LYS A 1 163 ? 1.736 14.980 -20.680 1.00 84.31 163 LYS A N 1
ATOM 1281 C CA . LYS A 1 163 ? 0.982 15.223 -19.452 1.00 84.31 163 LYS A CA 1
ATOM 1282 C C . LYS A 1 163 ? 1.743 14.636 -18.277 1.00 84.31 163 LYS A C 1
ATOM 1284 O O . LYS A 1 163 ? 2.424 13.622 -18.445 1.00 84.31 163 LYS A O 1
ATOM 1289 N N . ASP A 1 164 ? 1.559 15.247 -17.116 1.00 85.94 164 ASP A N 1
ATOM 1290 C CA . ASP A 1 164 ? 2.066 14.717 -15.859 1.00 85.94 164 ASP A CA 1
ATOM 1291 C C . ASP A 1 164 ? 1.463 13.337 -15.576 1.00 85.94 164 ASP A C 1
ATOM 1293 O O . ASP A 1 164 ? 0.300 13.056 -15.890 1.00 85.94 164 ASP A O 1
ATOM 1297 N N . ASN A 1 165 ? 2.278 12.456 -15.001 1.00 87.56 165 ASN A N 1
ATOM 1298 C CA . ASN A 1 165 ? 1.897 11.080 -14.736 1.00 87.56 165 ASN A CA 1
ATOM 1299 C C . ASN A 1 165 ? 1.560 10.881 -13.249 1.00 87.56 165 ASN A C 1
ATOM 1301 O O . ASN A 1 165 ? 2.483 10.855 -12.426 1.00 87.56 165 ASN A O 1
ATOM 1305 N N . PRO A 1 166 ? 0.284 10.646 -12.887 1.00 89.75 166 PRO A N 1
ATOM 1306 C CA . PRO A 1 166 ? -0.101 10.455 -11.491 1.00 89.75 166 PRO A CA 1
ATOM 1307 C C . PRO A 1 166 ? 0.533 9.209 -10.862 1.00 89.75 166 PRO A C 1
ATOM 1309 O O . PRO A 1 166 ? 0.791 9.202 -9.660 1.00 89.75 166 PRO A O 1
ATOM 1312 N N . VAL A 1 167 ? 0.826 8.163 -11.645 1.00 92.44 167 VAL A N 1
ATOM 1313 C CA . VAL A 1 167 ? 1.311 6.876 -11.116 1.00 92.44 167 VAL A CA 1
ATOM 1314 C C . VAL A 1 167 ? 2.711 7.008 -10.516 1.00 92.44 167 VAL A C 1
ATOM 1316 O O . VAL A 1 167 ? 2.923 6.557 -9.393 1.00 92.44 167 VAL A O 1
ATOM 1319 N N . ASN A 1 168 ? 3.644 7.672 -11.210 1.00 91.75 168 ASN A N 1
ATOM 1320 C CA . ASN A 1 168 ? 5.018 7.883 -10.726 1.00 91.75 168 ASN A CA 1
ATOM 1321 C C . ASN A 1 168 ? 5.031 8.550 -9.348 1.00 91.75 168 ASN A C 1
ATOM 1323 O O . ASN A 1 168 ? 5.615 8.040 -8.390 1.00 91.75 168 ASN A O 1
ATOM 1327 N N . VAL A 1 169 ? 4.328 9.679 -9.260 1.00 94.06 169 VAL A N 1
ATOM 1328 C CA . VAL A 1 169 ? 4.267 10.504 -8.055 1.00 94.06 169 VAL A CA 1
ATOM 1329 C C . VAL A 1 169 ? 3.554 9.758 -6.923 1.00 94.06 169 VAL A C 1
ATOM 1331 O O . VAL A 1 169 ? 4.017 9.787 -5.782 1.00 94.06 169 VAL A O 1
ATOM 1334 N N . THR A 1 170 ? 2.481 9.022 -7.237 1.00 96.00 170 THR A N 1
ATOM 1335 C CA . THR A 1 170 ? 1.748 8.209 -6.253 1.00 96.00 170 THR A CA 1
ATOM 1336 C C . THR A 1 170 ? 2.627 7.112 -5.661 1.00 96.00 170 THR A C 1
ATOM 1338 O O . THR A 1 170 ? 2.709 6.998 -4.440 1.00 96.00 170 THR A O 1
ATOM 1341 N N . VAL A 1 171 ? 3.318 6.328 -6.498 1.00 95.50 171 VAL A N 1
ATOM 1342 C CA . VAL A 1 171 ? 4.187 5.228 -6.041 1.00 95.50 171 VAL A CA 1
ATOM 1343 C C . VAL A 1 171 ? 5.317 5.760 -5.169 1.00 95.50 171 VAL A C 1
ATOM 1345 O O . VAL A 1 171 ? 5.608 5.202 -4.111 1.00 95.50 171 VAL A O 1
ATOM 1348 N N . TYR A 1 172 ? 5.924 6.880 -5.560 1.00 95.88 172 TYR A N 1
ATOM 1349 C CA . TYR A 1 172 ? 6.963 7.498 -4.747 1.00 95.88 172 TYR A CA 1
ATOM 1350 C C . TYR A 1 172 ? 6.420 8.023 -3.405 1.00 95.88 172 TYR A C 1
ATOM 1352 O O . TYR A 1 172 ? 7.031 7.811 -2.353 1.00 95.88 172 TYR A O 1
ATOM 1360 N N . GLY A 1 173 ? 5.226 8.624 -3.409 1.00 96.75 173 GLY A N 1
ATOM 1361 C CA . GLY A 1 173 ? 4.505 9.005 -2.193 1.00 96.75 173 GLY A CA 1
ATOM 1362 C C . GLY A 1 173 ? 4.201 7.814 -1.275 1.00 96.75 173 GLY A C 1
ATOM 1363 O O . GLY A 1 173 ? 4.345 7.925 -0.057 1.00 96.75 173 GLY A O 1
ATOM 1364 N N . GLN A 1 174 ? 3.861 6.652 -1.839 1.00 95.94 174 GLN A N 1
ATOM 1365 C CA . GLN A 1 174 ? 3.639 5.408 -1.094 1.00 95.94 174 GLN A CA 1
ATOM 1366 C C . GLN A 1 174 ? 4.925 4.861 -0.458 1.00 95.94 174 GLN A C 1
ATOM 1368 O O . GLN A 1 174 ? 4.879 4.405 0.684 1.00 95.94 174 GLN A O 1
ATOM 1373 N N . ILE A 1 175 ? 6.078 4.962 -1.128 1.00 95.44 175 ILE A N 1
ATOM 1374 C CA . ILE A 1 175 ? 7.380 4.611 -0.528 1.00 95.44 175 ILE A CA 1
ATOM 1375 C C . ILE A 1 175 ? 7.672 5.508 0.675 1.00 95.44 175 ILE A C 1
ATOM 1377 O O . ILE A 1 175 ? 8.033 5.018 1.744 1.00 95.44 175 ILE A O 1
ATOM 1381 N N . MET A 1 176 ? 7.458 6.820 0.537 1.00 96.12 176 MET A N 1
ATOM 1382 C CA . MET A 1 176 ? 7.630 7.767 1.645 1.00 96.12 176 MET A CA 1
ATOM 1383 C C . MET A 1 176 ? 6.678 7.478 2.807 1.00 96.12 176 MET A C 1
ATOM 1385 O O . MET A 1 176 ? 7.071 7.582 3.973 1.00 96.12 176 MET A O 1
ATOM 1389 N N . LEU A 1 177 ? 5.440 7.086 2.495 1.00 96.06 177 LEU A N 1
ATOM 1390 C CA . LEU A 1 177 ? 4.442 6.691 3.480 1.00 96.06 177 LEU A CA 1
ATOM 1391 C C . LEU A 1 177 ? 4.882 5.437 4.245 1.00 96.06 177 LEU A C 1
ATOM 1393 O O . LEU A 1 177 ? 4.867 5.440 5.477 1.00 96.06 177 LEU A O 1
ATOM 1397 N N . ALA A 1 178 ? 5.334 4.402 3.533 1.00 94.44 178 ALA A N 1
ATOM 1398 C CA . ALA A 1 178 ? 5.853 3.172 4.126 1.00 94.44 178 ALA A CA 1
ATOM 1399 C C . ALA A 1 178 ? 7.097 3.442 4.994 1.00 94.44 178 ALA A C 1
ATOM 1401 O O . ALA A 1 178 ? 7.229 2.889 6.086 1.00 94.44 178 ALA A O 1
ATOM 1402 N N . ALA A 1 179 ? 7.966 4.363 4.562 1.00 94.31 179 ALA A N 1
ATOM 1403 C CA . ALA A 1 179 ? 9.140 4.812 5.311 1.00 94.31 179 ALA A CA 1
ATOM 1404 C C . ALA A 1 179 ? 8.792 5.702 6.523 1.00 94.31 179 ALA A C 1
ATOM 1406 O O . ALA A 1 179 ? 9.688 6.186 7.215 1.00 94.31 179 ALA A O 1
ATOM 1407 N N . LYS A 1 180 ? 7.497 5.945 6.791 1.00 94.19 180 LYS A N 1
ATOM 1408 C CA . LYS A 1 180 ? 6.981 6.825 7.857 1.00 94.19 180 LYS A CA 1
ATOM 1409 C C . LYS A 1 180 ? 7.470 8.274 7.743 1.00 94.19 180 LYS A C 1
ATOM 1411 O O . LYS A 1 180 ? 7.426 9.036 8.713 1.00 94.19 180 LYS A O 1
ATOM 1416 N N . SER A 1 181 ? 7.883 8.680 6.544 1.00 94.81 181 SER A N 1
ATOM 1417 C CA . SER A 1 181 ? 8.234 10.054 6.198 1.00 94.81 181 SER A CA 1
ATOM 1418 C C . SER A 1 181 ? 6.968 10.812 5.791 1.00 94.81 181 SER A C 1
ATOM 1420 O O . SER A 1 181 ? 6.774 11.180 4.633 1.00 94.81 181 SER A O 1
ATOM 1422 N N . TYR A 1 182 ? 6.049 11.002 6.746 1.00 95.88 182 TYR A N 1
ATOM 1423 C CA . TYR A 1 182 ? 4.693 11.477 6.444 1.00 95.88 182 TYR A CA 1
ATOM 1424 C C . TYR A 1 182 ? 4.650 12.876 5.821 1.00 95.88 182 TYR A C 1
ATOM 1426 O O . TYR A 1 182 ? 3.787 13.133 4.992 1.00 95.88 182 TYR A O 1
ATOM 1434 N N . GLN A 1 183 ? 5.575 13.773 6.180 1.00 94.62 183 GLN A N 1
ATOM 1435 C CA . GLN A 1 183 ? 5.642 15.113 5.585 1.00 94.62 183 GLN A CA 1
ATOM 1436 C C . GLN A 1 183 ? 5.937 15.037 4.080 1.00 94.62 183 GLN A C 1
ATOM 1438 O O . GLN A 1 183 ? 5.233 15.645 3.277 1.00 94.62 183 GLN A O 1
ATOM 1443 N N . SER A 1 184 ? 6.949 14.252 3.702 1.00 95.50 184 SER A N 1
ATOM 1444 C CA . SER A 1 184 ? 7.306 14.021 2.302 1.00 95.50 184 SER A CA 1
ATOM 1445 C C . SER A 1 184 ? 6.211 13.242 1.577 1.00 95.50 184 SER A C 1
ATOM 1447 O O . SER A 1 184 ? 5.866 13.581 0.452 1.00 95.50 184 SER A O 1
ATOM 1449 N N . ALA A 1 185 ? 5.615 12.239 2.230 1.00 97.25 185 ALA A N 1
ATOM 1450 C CA . ALA A 1 185 ? 4.493 11.490 1.673 1.00 97.25 185 ALA A CA 1
ATOM 1451 C C . ALA A 1 185 ? 3.311 12.411 1.344 1.00 97.25 185 ALA A C 1
ATOM 1453 O O . ALA A 1 185 ? 2.795 12.344 0.236 1.00 97.25 185 ALA A O 1
ATOM 1454 N N . LEU A 1 186 ? 2.926 13.309 2.260 1.00 97.06 186 LEU A N 1
ATOM 1455 C CA . LEU A 1 186 ? 1.866 14.293 2.027 1.00 97.06 186 LEU A CA 1
ATOM 1456 C C . LEU A 1 186 ? 2.184 15.196 0.836 1.00 97.06 186 LEU A C 1
ATOM 1458 O O . LEU A 1 186 ? 1.303 15.420 0.017 1.00 97.06 186 LEU A O 1
ATOM 1462 N N . PHE A 1 187 ? 3.425 15.669 0.705 1.00 96.44 187 PHE A N 1
ATOM 1463 C CA . PHE A 1 187 ? 3.837 16.493 -0.433 1.00 96.44 187 PHE A CA 1
ATOM 1464 C C . PHE A 1 187 ? 3.589 15.782 -1.774 1.00 96.44 187 PHE A C 1
ATOM 1466 O O . PHE A 1 187 ? 2.853 16.292 -2.614 1.00 96.44 187 PHE A O 1
ATOM 1473 N N . TYR A 1 188 ? 4.132 14.574 -1.959 1.00 96.81 188 TYR A N 1
ATOM 1474 C CA . TYR A 1 188 ? 3.969 13.844 -3.222 1.00 96.81 188 TYR A CA 1
ATOM 1475 C C . TYR A 1 188 ? 2.532 13.351 -3.437 1.00 96.81 188 TYR A C 1
ATOM 1477 O O . TYR A 1 188 ? 2.006 13.447 -4.540 1.00 96.81 188 TYR A O 1
ATOM 1485 N N . LEU A 1 189 ? 1.853 12.864 -2.397 1.00 97.69 189 LEU A N 1
ATOM 1486 C CA . LEU A 1 189 ? 0.479 12.375 -2.528 1.00 97.69 189 LEU A CA 1
ATOM 1487 C C . LEU A 1 189 ? -0.526 13.504 -2.801 1.00 97.69 189 LEU A C 1
ATOM 1489 O O . LEU A 1 189 ? -1.510 13.261 -3.492 1.00 97.69 189 LEU A O 1
ATOM 1493 N N . LEU A 1 190 ? -0.291 14.727 -2.310 1.00 97.31 190 LEU A N 1
ATOM 1494 C CA . LEU A 1 190 ? -1.111 15.889 -2.670 1.00 97.31 190 LEU A CA 1
ATOM 1495 C C . LEU A 1 190 ? -0.895 16.285 -4.134 1.00 97.31 190 LEU A C 1
ATOM 1497 O O . LEU A 1 190 ? -1.870 16.526 -4.834 1.00 97.31 190 LEU A O 1
ATOM 1501 N N . HIS A 1 191 ? 0.344 16.239 -4.634 1.00 95.00 191 HIS A N 1
ATOM 1502 C CA . HIS A 1 191 ? 0.596 16.405 -6.070 1.00 95.00 191 HIS A CA 1
ATOM 1503 C C . HIS A 1 191 ? -0.109 15.333 -6.909 1.00 95.00 191 HIS A C 1
ATOM 1505 O O . HIS A 1 191 ? -0.722 15.637 -7.927 1.00 95.00 191 HIS A O 1
ATOM 1511 N N . ALA A 1 192 ? -0.081 14.075 -6.466 1.00 95.88 192 ALA A N 1
ATOM 1512 C CA . ALA A 1 192 ? -0.823 13.007 -7.127 1.00 95.88 192 ALA A CA 1
ATOM 1513 C C . ALA A 1 192 ? -2.345 13.241 -7.092 1.00 95.88 192 ALA A C 1
ATOM 1515 O O . ALA A 1 192 ? -3.038 12.962 -8.071 1.00 95.88 192 ALA A O 1
ATOM 1516 N N . PHE A 1 193 ? -2.860 13.786 -5.989 1.00 96.69 193 PHE A N 1
ATOM 1517 C CA . PHE A 1 193 ? -4.265 14.157 -5.844 1.00 96.69 193 PHE A CA 1
ATOM 1518 C C . PHE A 1 193 ? -4.672 15.291 -6.787 1.00 96.69 193 PHE A C 1
ATOM 1520 O O . PHE A 1 193 ? -5.759 15.224 -7.353 1.00 96.69 193 PHE A O 1
ATOM 1527 N N . ASP A 1 194 ? -3.805 16.277 -7.026 1.00 95.38 194 ASP A N 1
ATOM 1528 C CA . ASP A 1 194 ? -4.065 17.335 -8.011 1.00 95.38 194 ASP A CA 1
ATOM 1529 C C . ASP A 1 194 ? -4.236 16.762 -9.432 1.00 95.38 194 ASP A C 1
ATOM 1531 O O . ASP A 1 194 ? -5.023 17.279 -10.226 1.00 95.38 194 ASP A O 1
ATOM 1535 N N . TYR A 1 195 ? -3.543 15.662 -9.747 1.00 93.19 195 TYR A N 1
ATOM 1536 C CA . TYR A 1 195 ? -3.667 14.968 -11.032 1.00 93.19 195 TYR A CA 1
ATOM 1537 C C . TYR A 1 195 ? -4.888 14.047 -11.119 1.00 93.19 195 TYR A C 1
ATOM 1539 O O . TYR A 1 195 ? -5.537 13.985 -12.165 1.00 93.19 195 TYR A O 1
ATOM 1547 N N . CYS A 1 196 ? -5.185 13.296 -10.057 1.00 94.00 196 CYS A N 1
ATOM 1548 C CA . CYS A 1 196 ? -6.284 12.332 -10.031 1.00 94.00 196 CYS A CA 1
ATOM 1549 C C . CYS A 1 196 ? -6.998 12.338 -8.666 1.00 94.00 196 CYS A C 1
ATOM 1551 O O . CYS A 1 196 ? -6.776 11.456 -7.832 1.00 94.00 196 CYS A O 1
ATOM 1553 N N . PRO A 1 197 ? -7.888 13.314 -8.417 1.00 94.44 197 PRO A N 1
ATOM 1554 C CA . PRO A 1 197 ? -8.519 13.474 -7.105 1.00 94.44 197 PRO A CA 1
ATOM 1555 C C . PRO A 1 197 ? -9.592 12.407 -6.818 1.00 94.44 197 PRO A C 1
ATOM 1557 O O . PRO A 1 197 ? -10.002 12.217 -5.668 1.00 94.44 197 PRO A O 1
ATOM 1560 N N . ASP A 1 198 ? -10.045 11.704 -7.858 1.00 94.19 198 ASP A N 1
ATOM 1561 C CA . ASP A 1 198 ? -11.077 10.664 -7.799 1.00 94.19 198 ASP A CA 1
ATOM 1562 C C . ASP A 1 198 ? -10.502 9.245 -7.666 1.00 94.19 198 ASP A C 1
ATOM 1564 O O . ASP A 1 198 ? -11.249 8.269 -7.696 1.00 94.19 198 ASP A O 1
ATOM 1568 N N . ASP A 1 199 ? -9.187 9.108 -7.470 1.00 94.38 199 ASP A N 1
ATOM 1569 C CA . ASP A 1 199 ? -8.577 7.819 -7.146 1.00 94.38 199 ASP A CA 1
ATOM 1570 C C . ASP A 1 199 ? -8.769 7.494 -5.645 1.00 94.38 199 ASP A C 1
ATOM 1572 O O . ASP A 1 199 ? -8.261 8.222 -4.776 1.00 94.38 199 ASP A O 1
ATOM 1576 N N . PRO A 1 200 ? -9.481 6.406 -5.286 1.00 95.06 200 PRO A N 1
ATOM 1577 C CA . PRO A 1 200 ? -9.680 6.028 -3.891 1.00 95.06 200 PRO A CA 1
ATOM 1578 C C . PRO A 1 200 ? -8.362 5.708 -3.167 1.00 95.06 200 PRO A C 1
ATOM 1580 O O . PRO A 1 200 ? -8.235 6.032 -1.986 1.00 95.06 200 PRO A O 1
ATOM 1583 N N . MET A 1 201 ? -7.362 5.129 -3.838 1.00 94.31 201 MET A N 1
ATOM 1584 C CA . MET A 1 201 ? -6.088 4.779 -3.205 1.00 94.31 201 MET A CA 1
ATOM 1585 C C . MET A 1 201 ? -5.288 6.014 -2.806 1.00 94.31 201 MET A C 1
ATOM 1587 O O . MET A 1 201 ? -4.734 6.041 -1.708 1.00 94.31 201 MET A O 1
ATOM 1591 N N . ILE A 1 202 ? -5.271 7.059 -3.638 1.00 96.88 202 ILE A N 1
ATOM 1592 C CA . ILE A 1 202 ? -4.608 8.329 -3.297 1.00 96.88 202 ILE A CA 1
ATOM 1593 C C . ILE A 1 202 ? -5.264 8.943 -2.056 1.00 96.88 202 ILE A C 1
ATOM 1595 O O . ILE A 1 202 ? -4.572 9.327 -1.111 1.00 96.88 202 ILE A O 1
ATOM 1599 N N . ASN A 1 203 ? -6.599 8.965 -2.015 1.00 97.38 203 ASN A N 1
ATOM 1600 C CA . ASN A 1 203 ? -7.358 9.469 -0.870 1.00 97.38 203 ASN A CA 1
ATOM 1601 C C . ASN A 1 203 ? -7.089 8.659 0.411 1.00 97.38 203 ASN A C 1
ATOM 1603 O O . ASN A 1 203 ? -6.885 9.237 1.479 1.00 97.38 203 ASN A O 1
ATOM 1607 N N . LEU A 1 204 ? -7.029 7.328 0.317 1.00 97.56 204 LEU A N 1
ATOM 1608 C CA . LEU A 1 204 ? -6.689 6.473 1.453 1.00 97.56 204 LEU A CA 1
ATOM 1609 C C . LEU A 1 204 ? -5.249 6.718 1.936 1.00 97.56 204 LEU A C 1
ATOM 1611 O O . LEU A 1 204 ? -5.023 6.892 3.134 1.00 97.56 204 LEU A O 1
ATOM 1615 N N . CYS A 1 205 ? -4.276 6.797 1.024 1.00 97.81 205 CYS A N 1
ATOM 1616 C CA . CYS A 1 205 ? -2.884 7.097 1.362 1.00 97.81 205 CYS A CA 1
ATOM 1617 C C . CYS A 1 205 ? -2.737 8.476 2.022 1.00 97.81 205 CYS A C 1
ATOM 1619 O O . CYS A 1 205 ? -2.006 8.595 3.006 1.00 97.81 205 CYS A O 1
ATOM 1621 N N . LEU A 1 206 ? -3.454 9.496 1.541 1.00 98.19 206 LEU A N 1
ATOM 1622 C CA . LEU A 1 206 ? -3.493 10.822 2.163 1.00 98.19 206 LEU A CA 1
ATOM 1623 C C . LEU A 1 206 ? -4.091 10.776 3.569 1.00 98.19 206 LEU A C 1
ATOM 1625 O O . LEU A 1 206 ? -3.517 11.358 4.487 1.00 98.19 206 LEU A O 1
ATOM 1629 N N . ALA A 1 207 ? -5.185 10.036 3.771 1.00 98.19 207 ALA A N 1
ATOM 1630 C CA . ALA A 1 207 ? -5.774 9.855 5.094 1.00 98.19 207 ALA A CA 1
ATOM 1631 C C . ALA A 1 207 ? -4.773 9.239 6.087 1.00 98.19 207 ALA A C 1
ATOM 1633 O O . ALA A 1 207 ? -4.579 9.765 7.188 1.00 98.19 207 ALA A O 1
ATOM 1634 N N . ILE A 1 208 ? -4.086 8.169 5.673 1.00 97.81 208 ILE A N 1
ATOM 1635 C CA . ILE A 1 208 ? -3.064 7.492 6.483 1.00 97.81 208 ILE A CA 1
ATOM 1636 C C . ILE A 1 208 ? -1.877 8.427 6.745 1.00 97.81 208 ILE A C 1
ATOM 1638 O O . ILE A 1 208 ? -1.406 8.508 7.880 1.00 97.81 208 ILE A O 1
ATOM 1642 N N . ALA A 1 209 ? -1.409 9.164 5.735 1.00 97.56 209 ALA A N 1
ATOM 1643 C CA . ALA A 1 209 ? -0.294 10.096 5.871 1.00 97.56 209 ALA A CA 1
ATOM 1644 C C . ALA A 1 209 ? -0.621 11.245 6.841 1.00 97.56 209 ALA A C 1
ATOM 1646 O O . ALA A 1 209 ? 0.188 11.554 7.718 1.00 97.56 209 ALA A O 1
ATOM 1647 N N . SER A 1 210 ? -1.817 11.834 6.745 1.00 97.56 210 SER A N 1
ATOM 1648 C CA . SER A 1 210 ? -2.280 12.905 7.636 1.00 97.56 210 SER A CA 1
ATOM 1649 C C . SER A 1 210 ? -2.418 12.426 9.085 1.00 97.56 210 SER A C 1
ATOM 1651 O O . SER A 1 210 ? -1.889 13.068 9.996 1.00 97.56 210 SER A O 1
ATOM 1653 N N . VAL A 1 211 ? -3.060 11.273 9.317 1.00 97.25 211 VAL A N 1
ATOM 1654 C CA . VAL A 1 211 ? -3.190 10.684 10.665 1.00 97.25 211 VAL A CA 1
ATOM 1655 C C . VAL A 1 211 ? -1.819 10.286 11.220 1.00 97.25 211 VAL A C 1
ATOM 1657 O O . VAL A 1 211 ? -1.501 10.594 12.369 1.00 97.25 211 VAL A O 1
ATOM 1660 N N . GLY A 1 212 ? -0.965 9.672 10.399 1.00 96.06 212 GLY A N 1
ATOM 1661 C CA . GLY A 1 212 ? 0.404 9.314 10.764 1.00 96.06 212 GLY A CA 1
ATOM 1662 C C . GLY A 1 212 ? 1.236 10.528 11.178 1.00 96.06 212 GLY A C 1
ATOM 1663 O O . GLY A 1 212 ? 1.891 10.499 12.224 1.00 96.06 212 GLY A O 1
ATOM 1664 N N . ARG A 1 213 ? 1.155 11.631 10.420 1.00 96.06 213 ARG A N 1
ATOM 1665 C CA . ARG A 1 213 ? 1.805 12.908 10.757 1.00 96.06 213 ARG A CA 1
ATOM 1666 C C . ARG A 1 213 ? 1.278 13.476 12.074 1.00 96.06 213 ARG A C 1
ATOM 1668 O O . ARG A 1 213 ? 2.081 13.933 12.885 1.00 96.06 213 ARG A O 1
ATOM 1675 N N . ALA A 1 214 ? -0.033 13.417 12.318 1.00 96.12 214 ALA A N 1
ATOM 1676 C CA . ALA A 1 214 ? -0.647 13.906 13.556 1.00 96.12 214 ALA A CA 1
ATOM 1677 C C . ALA A 1 214 ? -0.177 13.147 14.810 1.00 96.12 214 ALA A C 1
ATOM 1679 O O . ALA A 1 214 ? -0.134 13.718 15.899 1.00 96.12 214 ALA A O 1
ATOM 1680 N N . MET A 1 215 ? 0.190 11.871 14.663 1.00 93.38 215 MET A N 1
ATOM 1681 C CA . MET A 1 215 ? 0.676 11.030 15.762 1.00 93.38 215 MET A CA 1
ATOM 1682 C C . MET A 1 215 ? 2.182 11.156 16.025 1.00 93.38 215 MET A C 1
ATOM 1684 O O . MET A 1 215 ? 2.679 10.630 17.023 1.00 93.38 215 MET A O 1
ATOM 1688 N N . GLN A 1 216 ? 2.934 11.841 15.159 1.00 93.75 216 GLN A N 1
ATOM 1689 C CA . GLN A 1 216 ? 4.344 12.109 15.420 1.00 93.75 216 GLN A CA 1
ATOM 1690 C C . GLN A 1 216 ? 4.513 13.119 16.561 1.00 93.75 216 GLN A C 1
ATOM 1692 O O . GLN A 1 216 ? 3.698 14.015 16.779 1.00 93.75 216 GLN A O 1
ATOM 1697 N N . ARG A 1 217 ? 5.642 13.013 17.274 1.00 88.06 217 ARG A N 1
ATOM 1698 C CA . ARG A 1 217 ? 5.976 13.933 18.373 1.00 88.06 217 ARG A CA 1
ATOM 1699 C C . ARG A 1 217 ? 5.988 15.398 17.912 1.00 88.06 217 ARG A C 1
ATOM 1701 O O . ARG A 1 217 ? 5.439 16.240 18.610 1.00 88.06 217 ARG A O 1
ATOM 1708 N N . GLN A 1 218 ? 6.554 15.668 16.733 1.00 84.69 218 GLN A N 1
ATOM 1709 C CA . GLN A 1 218 ? 6.765 17.005 16.153 1.00 84.69 218 GLN A CA 1
ATOM 1710 C C . GLN A 1 218 ? 5.658 17.431 15.173 1.00 84.69 218 GLN A C 1
ATOM 1712 O O . GLN A 1 218 ? 5.929 17.846 14.048 1.00 84.69 218 GLN A O 1
ATOM 1717 N N . SER A 1 219 ? 4.396 17.239 15.527 1.00 85.31 219 SER A N 1
ATOM 1718 C CA . SER A 1 219 ? 3.260 17.698 14.718 1.00 85.31 219 SER A CA 1
ATOM 1719 C C . SER A 1 219 ? 2.854 19.114 15.130 1.00 85.31 219 SER A C 1
ATOM 1721 O O . SER A 1 219 ? 2.603 19.326 16.318 1.00 85.31 219 SER A O 1
ATOM 1723 N N . ASP A 1 220 ? 2.704 20.033 14.179 1.00 81.69 220 ASP A N 1
ATOM 1724 C CA . ASP A 1 220 ? 2.325 21.416 14.497 1.00 81.69 220 ASP A CA 1
ATOM 1725 C C . ASP A 1 220 ? 0.871 21.486 14.987 1.00 81.69 220 ASP A C 1
ATOM 1727 O O . ASP A 1 220 ? 0.606 21.711 16.166 1.00 81.69 220 ASP A O 1
ATOM 1731 N N . ASN A 1 221 ? -0.091 21.203 14.102 1.00 92.31 221 ASN A N 1
ATOM 1732 C CA . ASN A 1 221 ? -1.516 21.197 14.428 1.00 92.31 221 ASN A CA 1
ATOM 1733 C C . ASN A 1 221 ? -2.122 19.797 14.245 1.00 92.31 221 ASN A C 1
ATOM 1735 O O . ASN A 1 221 ? -2.618 19.439 13.174 1.00 92.31 221 ASN A O 1
ATOM 1739 N N . ARG A 1 222 ? -2.093 19.001 15.323 1.00 94.88 222 ARG A N 1
ATOM 1740 C CA . ARG A 1 222 ? -2.616 17.621 15.342 1.00 94.88 222 ARG A CA 1
ATOM 1741 C C . ARG A 1 222 ? -4.079 17.541 14.938 1.00 94.88 222 ARG A C 1
ATOM 1743 O O . ARG A 1 222 ? -4.443 16.699 14.127 1.00 94.88 222 ARG A O 1
ATOM 1750 N N . HIS A 1 223 ? -4.912 18.416 15.492 1.00 94.88 223 HIS A N 1
ATOM 1751 C CA . HIS A 1 223 ? -6.351 18.389 15.242 1.00 94.88 223 HIS A CA 1
ATOM 1752 C C . HIS A 1 223 ? -6.676 18.722 13.787 1.00 94.88 223 HIS A C 1
ATOM 1754 O O . HIS A 1 223 ? -7.532 18.069 13.189 1.00 94.88 223 HIS A O 1
ATOM 1760 N N . HIS A 1 224 ? -5.956 19.677 13.192 1.00 95.69 224 HIS A N 1
ATOM 1761 C CA . HIS A 1 224 ? -6.097 19.986 11.774 1.00 95.69 224 HIS A CA 1
ATOM 1762 C C . HIS A 1 224 ? -5.718 18.790 10.892 1.00 95.69 224 HIS A C 1
ATOM 1764 O O . HIS A 1 224 ? -6.501 18.406 10.029 1.00 95.69 224 HIS A O 1
ATOM 1770 N N . LEU A 1 225 ? -4.578 18.145 11.158 1.00 96.56 225 LEU A N 1
ATOM 1771 C CA . LEU A 1 225 ? -4.140 16.962 10.409 1.00 96.56 225 LEU A CA 1
ATOM 1772 C C . LEU A 1 225 ? -5.114 15.784 10.547 1.00 96.56 225 LEU A C 1
ATOM 1774 O O . LEU A 1 225 ? -5.411 15.116 9.562 1.00 96.56 225 LEU A O 1
ATOM 1778 N N . ILE A 1 226 ? -5.666 15.548 11.741 1.00 97.38 226 ILE A N 1
ATOM 1779 C CA . ILE A 1 226 ? -6.706 14.526 11.937 1.00 97.38 226 ILE A CA 1
ATOM 1780 C C . ILE A 1 226 ? -7.951 14.877 11.117 1.00 97.38 226 ILE A C 1
ATOM 1782 O O . ILE A 1 226 ? -8.488 14.019 10.425 1.00 97.38 226 ILE A O 1
ATOM 1786 N N . THR A 1 227 ? -8.383 16.140 11.142 1.00 97.69 227 THR A N 1
ATOM 1787 C CA . THR A 1 227 ? -9.548 16.607 10.370 1.00 97.69 227 THR A CA 1
ATOM 1788 C C . THR A 1 227 ? -9.328 16.421 8.869 1.00 97.69 227 THR A C 1
ATOM 1790 O O . THR A 1 227 ? -10.202 15.903 8.176 1.00 97.69 227 THR A O 1
ATOM 1793 N N . GLN A 1 228 ? -8.139 16.772 8.374 1.00 96.94 228 GLN A N 1
ATOM 1794 C CA . GLN A 1 228 ? -7.735 16.5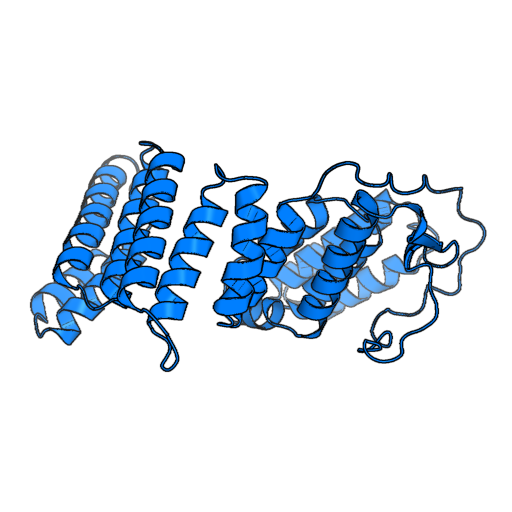50 6.989 1.00 96.94 228 GLN A CA 1
ATOM 1795 C C . GLN A 1 228 ? -7.749 15.055 6.634 1.00 96.94 228 GLN A C 1
ATOM 1797 O O . GLN A 1 228 ? -8.315 14.671 5.612 1.00 96.94 228 GLN A O 1
ATOM 1802 N N . GLY A 1 229 ? -7.192 14.204 7.500 1.00 97.69 229 GLY A N 1
ATOM 1803 C CA . GLY A 1 229 ? -7.190 12.758 7.293 1.00 97.69 229 GLY A CA 1
ATOM 1804 C C . GLY A 1 229 ? -8.602 12.173 7.217 1.00 97.69 229 GLY A C 1
ATOM 1805 O O . GLY A 1 229 ? -8.897 11.384 6.322 1.00 97.69 229 GLY A O 1
ATOM 1806 N N . MET A 1 230 ? -9.510 12.623 8.089 1.00 97.94 230 MET A N 1
ATOM 1807 C CA . MET A 1 230 ? -10.917 12.206 8.062 1.00 97.94 230 MET A CA 1
ATOM 1808 C C . MET A 1 230 ? -11.661 12.698 6.813 1.00 97.94 230 MET A C 1
ATOM 1810 O O . MET A 1 230 ? -12.530 11.984 6.304 1.00 97.94 230 MET A O 1
ATOM 1814 N N . ALA A 1 231 ? -11.324 13.881 6.291 1.00 97.94 231 ALA A N 1
ATOM 1815 C CA . ALA A 1 231 ? -11.901 14.394 5.050 1.00 97.94 231 ALA A CA 1
ATOM 1816 C C . ALA A 1 231 ? -11.527 13.509 3.848 1.00 97.94 231 ALA A C 1
ATOM 1818 O O . ALA A 1 231 ? -12.413 13.072 3.110 1.00 97.94 231 ALA A O 1
ATOM 1819 N N . PHE A 1 232 ? -10.242 13.167 3.699 1.00 98.12 232 PHE A N 1
ATOM 1820 C CA . PHE A 1 232 ? -9.791 12.255 2.643 1.00 98.12 232 PHE A CA 1
ATOM 1821 C C . PHE A 1 232 ? -10.360 10.842 2.808 1.00 98.12 232 PHE A C 1
ATOM 1823 O O . PHE A 1 232 ? -10.802 10.244 1.829 1.00 98.12 232 PHE A O 1
ATOM 1830 N N . LEU A 1 233 ? -10.454 10.330 4.038 1.00 97.19 233 LEU A N 1
ATOM 1831 C CA . LEU A 1 233 ? -11.059 9.023 4.305 1.00 97.19 233 LEU A CA 1
ATOM 1832 C C . LEU A 1 233 ? -12.552 8.980 3.928 1.00 97.19 233 LEU A C 1
ATOM 1834 O O . LEU A 1 233 ? -13.043 7.991 3.383 1.00 97.19 233 LEU A O 1
ATOM 1838 N N . THR A 1 234 ? -13.276 10.072 4.178 1.00 96.25 234 THR A N 1
ATOM 1839 C CA . THR A 1 234 ? -14.685 10.212 3.778 1.00 96.25 234 THR A CA 1
ATOM 1840 C C . THR A 1 234 ? -14.823 10.274 2.258 1.00 96.25 234 THR A C 1
ATOM 1842 O O . THR A 1 234 ? -15.710 9.635 1.693 1.00 96.25 234 THR A O 1
ATOM 1845 N N . ARG A 1 235 ? -13.916 10.980 1.571 1.00 95.94 235 ARG A N 1
ATOM 1846 C CA . ARG A 1 235 ? -13.870 10.983 0.103 1.00 95.94 235 ARG A CA 1
ATOM 1847 C C . ARG A 1 235 ? -13.581 9.589 -0.454 1.00 95.94 235 ARG A C 1
ATOM 1849 O O . ARG A 1 235 ? -14.290 9.153 -1.354 1.00 95.94 235 ARG A O 1
ATOM 1856 N N . TYR A 1 236 ? -12.625 8.863 0.125 1.00 96.69 236 TYR A N 1
ATOM 1857 C CA . TYR A 1 236 ? -12.342 7.465 -0.214 1.00 96.69 236 TYR A CA 1
ATOM 1858 C C . TYR A 1 236 ? -13.598 6.581 -0.112 1.00 96.69 236 TYR A C 1
ATOM 1860 O O . TYR A 1 236 ? -13.915 5.867 -1.062 1.00 96.69 236 TYR A O 1
ATOM 1868 N N . ARG A 1 237 ? -14.373 6.696 0.977 1.00 94.94 237 ARG A N 1
ATOM 1869 C CA . ARG A 1 237 ? -15.662 5.994 1.125 1.00 94.94 237 ARG A CA 1
ATOM 1870 C C . ARG A 1 237 ? -16.632 6.307 -0.012 1.00 94.94 237 ARG A C 1
ATOM 1872 O O . ARG A 1 237 ? -17.249 5.394 -0.549 1.00 94.94 237 ARG A O 1
ATOM 1879 N N . ASN A 1 238 ? -16.767 7.580 -0.375 1.00 93.69 238 ASN A N 1
ATOM 1880 C CA . ASN A 1 238 ? -17.679 7.990 -1.442 1.00 93.69 238 ASN A CA 1
ATOM 1881 C C . ASN A 1 238 ? -17.252 7.421 -2.805 1.00 93.69 238 ASN A C 1
ATOM 1883 O O . ASN A 1 238 ? -18.108 7.012 -3.584 1.00 93.69 238 ASN A O 1
ATOM 1887 N N . LEU A 1 239 ? -15.943 7.353 -3.070 1.00 93.50 239 LEU A N 1
ATOM 1888 C CA . LEU A 1 239 ? -15.383 6.832 -4.322 1.00 93.50 239 LEU A CA 1
ATOM 1889 C C . LEU A 1 239 ? -15.488 5.304 -4.445 1.00 93.50 239 LEU A C 1
ATOM 1891 O O . LEU A 1 239 ? -15.707 4.803 -5.544 1.00 93.50 239 LEU A O 1
ATOM 1895 N N . ARG A 1 240 ? -15.368 4.549 -3.341 1.00 89.94 240 ARG A N 1
ATOM 1896 C CA . ARG A 1 240 ? -15.564 3.081 -3.351 1.00 89.94 240 ARG A CA 1
ATOM 1897 C C . ARG A 1 240 ? -17.021 2.676 -3.619 1.00 89.94 240 ARG A C 1
ATOM 1899 O O . ARG A 1 240 ? -17.268 1.559 -4.071 1.00 89.94 240 ARG A O 1
ATOM 1906 N N . GLY A 1 241 ? -17.973 3.583 -3.391 1.00 80.81 241 GLY A N 1
ATOM 1907 C CA . GLY A 1 241 ? -19.393 3.362 -3.653 1.00 80.81 241 GLY A CA 1
ATOM 1908 C C . GLY A 1 241 ? -20.057 2.381 -2.679 1.00 80.81 241 GLY A C 1
ATOM 1909 O O . GLY A 1 241 ? -19.510 2.035 -1.635 1.00 80.81 241 GLY A O 1
ATOM 1910 N N . ALA A 1 242 ? -21.276 1.952 -3.018 1.00 72.38 242 ALA A N 1
ATOM 1911 C CA . ALA A 1 242 ? -22.119 1.091 -2.179 1.00 72.38 242 ALA A CA 1
ATOM 1912 C C . ALA A 1 242 ? -22.012 -0.412 -2.514 1.00 72.38 242 ALA A C 1
ATOM 1914 O O . ALA A 1 242 ? -22.851 -1.201 -2.080 1.00 72.38 242 ALA A O 1
ATOM 1915 N N . ASN A 1 243 ? -21.012 -0.819 -3.300 1.00 70.25 243 ASN A N 1
ATOM 1916 C CA . ASN A 1 243 ? -20.811 -2.229 -3.635 1.00 70.25 243 ASN A CA 1
ATOM 1917 C C . ASN A 1 243 ? -20.439 -3.018 -2.370 1.00 70.25 243 ASN A C 1
ATOM 1919 O O . ASN A 1 243 ? -19.654 -2.536 -1.555 1.00 70.25 243 ASN A O 1
ATOM 1923 N N . ALA A 1 244 ? -20.972 -4.235 -2.219 1.00 62.16 244 ALA A N 1
ATOM 1924 C CA . ALA A 1 244 ? -20.832 -5.028 -0.992 1.00 62.16 244 ALA A CA 1
ATOM 1925 C C . ALA A 1 244 ? -19.366 -5.298 -0.592 1.00 62.16 244 ALA A C 1
ATOM 1927 O O . ALA A 1 244 ? -19.039 -5.232 0.588 1.00 62.16 244 ALA A O 1
ATOM 1928 N N . GLU A 1 245 ? -18.477 -5.543 -1.559 1.00 65.62 245 GLU A N 1
ATOM 1929 C CA . GLU A 1 245 ? -17.037 -5.734 -1.309 1.00 65.62 245 GLU A CA 1
ATOM 1930 C C . GLU A 1 245 ? -16.335 -4.424 -0.914 1.00 65.62 245 GLU A C 1
ATOM 1932 O O . GLU A 1 245 ? -15.507 -4.397 -0.007 1.00 65.62 245 GLU A O 1
ATOM 1937 N N . GLY A 1 246 ? -16.700 -3.311 -1.559 1.00 72.38 246 GLY A N 1
ATOM 1938 C CA . GLY A 1 246 ? -16.139 -1.995 -1.253 1.00 72.38 246 GLY A CA 1
ATOM 1939 C C . GLY A 1 246 ? -16.581 -1.468 0.113 1.00 72.38 246 GLY A C 1
ATOM 1940 O O . GLY A 1 246 ? -15.807 -0.790 0.785 1.00 72.38 246 GLY A O 1
ATOM 1941 N N . LEU A 1 247 ? -17.801 -1.799 0.544 1.00 83.88 247 LEU A N 1
ATOM 1942 C CA . LEU A 1 247 ? -18.346 -1.367 1.829 1.00 83.88 247 LEU A CA 1
ATOM 1943 C C . LEU A 1 247 ? -17.620 -2.021 3.011 1.00 83.88 247 LEU A C 1
ATOM 1945 O O . LEU A 1 247 ? -17.328 -1.337 3.990 1.00 83.88 247 LEU A O 1
ATOM 1949 N N . GLU A 1 248 ? -17.297 -3.309 2.907 1.00 89.38 248 GLU A N 1
ATOM 1950 C CA . GLU A 1 248 ? -16.579 -4.048 3.948 1.00 89.38 248 GLU A CA 1
ATOM 1951 C C . GLU A 1 248 ? -15.173 -3.471 4.176 1.00 89.38 248 GLU A C 1
ATOM 1953 O O . GLU A 1 248 ? -14.799 -3.150 5.305 1.00 89.38 248 GLU A O 1
ATOM 1958 N N . GLU A 1 249 ? -14.418 -3.257 3.092 1.00 93.00 249 GLU A N 1
ATOM 1959 C CA . GLU A 1 249 ? -13.089 -2.635 3.129 1.00 93.00 249 GLU A CA 1
ATOM 1960 C C . GLU A 1 249 ? -13.133 -1.236 3.751 1.00 93.00 249 GLU A C 1
ATOM 1962 O O . GLU A 1 249 ? -12.296 -0.885 4.588 1.00 93.00 249 GLU A O 1
ATOM 1967 N N . VAL A 1 250 ? -14.133 -0.435 3.373 1.00 95.19 250 VAL A N 1
ATOM 1968 C CA . VAL A 1 250 ? -14.319 0.907 3.925 1.00 95.19 250 VAL A CA 1
ATOM 1969 C C . VAL A 1 250 ? -14.579 0.842 5.427 1.00 95.19 250 VAL A C 1
ATOM 1971 O O . VAL A 1 250 ? -13.908 1.545 6.182 1.00 95.19 250 VAL A O 1
ATOM 1974 N N . GLU A 1 251 ? -15.524 0.018 5.886 1.00 95.56 251 GLU A N 1
ATOM 1975 C CA . GLU A 1 251 ? -15.832 -0.084 7.316 1.00 95.56 251 GLU A CA 1
ATOM 1976 C C . GLU A 1 251 ? -14.609 -0.595 8.100 1.00 95.56 251 GLU A C 1
ATOM 1978 O O . GLU A 1 251 ? -14.270 -0.017 9.135 1.00 95.56 251 GLU A O 1
ATOM 1983 N N . PHE A 1 252 ? -13.855 -1.563 7.568 1.00 96.81 252 PHE A N 1
ATOM 1984 C CA . PHE A 1 252 ? -12.597 -2.013 8.171 1.00 96.81 252 PHE A CA 1
ATOM 1985 C C . PHE A 1 252 ? -11.569 -0.877 8.302 1.00 96.81 252 PHE A C 1
ATOM 1987 O O . PHE A 1 252 ? -11.009 -0.665 9.383 1.00 96.81 252 PHE A O 1
ATOM 1994 N N . ASN A 1 253 ? -11.343 -0.107 7.235 1.00 97.12 253 ASN A N 1
ATOM 1995 C CA . ASN A 1 253 ? -10.370 0.987 7.216 1.00 97.12 253 ASN A CA 1
ATOM 1996 C C . ASN A 1 253 ? -10.751 2.136 8.166 1.00 97.12 253 ASN A C 1
ATOM 1998 O O . ASN A 1 253 ? -9.881 2.694 8.842 1.00 97.12 253 ASN A O 1
ATOM 2002 N N . PHE A 1 254 ? -12.045 2.451 8.295 1.00 97.50 254 PHE A N 1
ATOM 2003 C CA . PHE A 1 254 ? -12.534 3.374 9.326 1.00 97.50 254 PHE A CA 1
ATOM 2004 C C . PHE A 1 254 ? -12.257 2.832 10.733 1.00 97.50 254 PHE A C 1
ATOM 2006 O O . PHE A 1 254 ? -11.726 3.558 11.578 1.00 97.50 254 PHE A O 1
ATOM 2013 N N . GLY A 1 255 ? -12.544 1.548 10.973 1.00 97.69 255 GLY A N 1
ATOM 2014 C CA . GLY A 1 255 ? -12.226 0.872 12.231 1.00 97.69 255 GLY A CA 1
ATOM 2015 C C . GLY A 1 255 ? -10.741 0.977 12.592 1.00 97.69 255 GLY A C 1
ATOM 2016 O O . GLY A 1 255 ? -10.401 1.383 13.708 1.00 97.69 255 GLY A O 1
ATOM 2017 N N . ARG A 1 256 ? -9.853 0.715 11.623 1.00 97.31 256 ARG A N 1
ATOM 2018 C CA . ARG A 1 256 ? -8.393 0.820 11.781 1.00 97.31 256 ARG A CA 1
ATOM 2019 C C . ARG A 1 256 ? -7.942 2.225 12.160 1.00 97.31 256 ARG A C 1
ATOM 2021 O O . ARG A 1 256 ? -7.153 2.367 13.095 1.00 97.31 256 ARG A O 1
ATOM 2028 N N . ILE A 1 257 ? -8.447 3.257 11.482 1.00 97.75 257 ILE A N 1
ATOM 2029 C CA . ILE A 1 257 ? -8.078 4.649 11.774 1.00 97.75 257 ILE A CA 1
ATOM 2030 C C . ILE A 1 257 ? -8.570 5.070 13.160 1.00 97.75 257 ILE A C 1
ATOM 2032 O O . ILE A 1 257 ? -7.799 5.641 13.933 1.00 97.75 257 ILE A O 1
ATOM 2036 N N . PHE A 1 2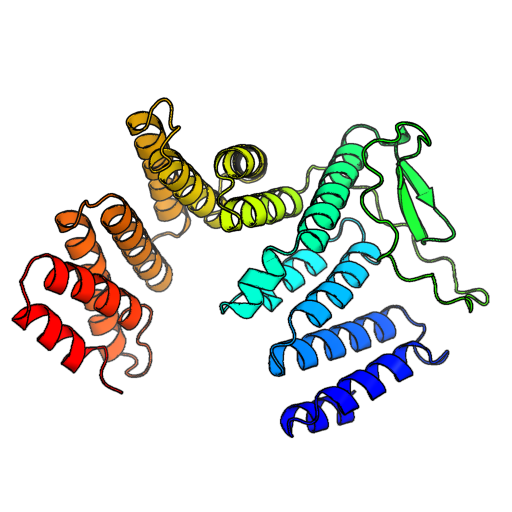58 ? -9.809 4.736 13.533 1.00 97.88 258 PHE A N 1
ATOM 2037 C CA . PHE A 1 258 ? -10.308 5.043 14.874 1.00 97.88 258 PHE A CA 1
ATOM 2038 C C . PHE A 1 258 ? -9.530 4.313 15.964 1.00 97.88 258 PHE A C 1
ATOM 2040 O O . PHE A 1 258 ? -9.207 4.917 16.987 1.00 97.88 258 PHE A O 1
ATOM 2047 N N . GLN A 1 259 ? -9.172 3.047 15.744 1.00 97.25 259 GLN A N 1
ATOM 2048 C CA . GLN A 1 259 ? -8.346 2.301 16.686 1.00 97.25 259 GLN A CA 1
ATOM 2049 C C . GLN A 1 259 ? -6.958 2.934 16.833 1.00 97.25 259 GLN A C 1
ATOM 2051 O O . GLN A 1 259 ? -6.476 3.070 17.955 1.00 97.25 259 GLN A O 1
ATOM 2056 N N . GLN A 1 260 ? -6.342 3.367 15.730 1.00 95.38 260 GLN A N 1
ATOM 2057 C CA . GLN A 1 260 ? -5.053 4.060 15.733 1.00 95.38 260 GLN A CA 1
ATOM 2058 C C . GLN A 1 260 ? -5.107 5.407 16.478 1.00 95.38 260 GLN A C 1
ATOM 2060 O O . GLN A 1 260 ? -4.152 5.761 17.166 1.00 95.38 260 GLN A O 1
ATOM 2065 N N . LEU A 1 261 ? -6.230 6.126 16.406 1.00 95.56 261 LEU A N 1
ATOM 2066 C CA . LEU A 1 261 ? -6.471 7.364 17.160 1.00 95.56 261 LEU A CA 1
ATOM 2067 C C . LEU A 1 261 ? -6.852 7.133 18.638 1.00 95.56 261 LEU A C 1
ATOM 2069 O O . LEU A 1 261 ? -7.023 8.103 19.374 1.00 95.56 261 LEU A O 1
ATOM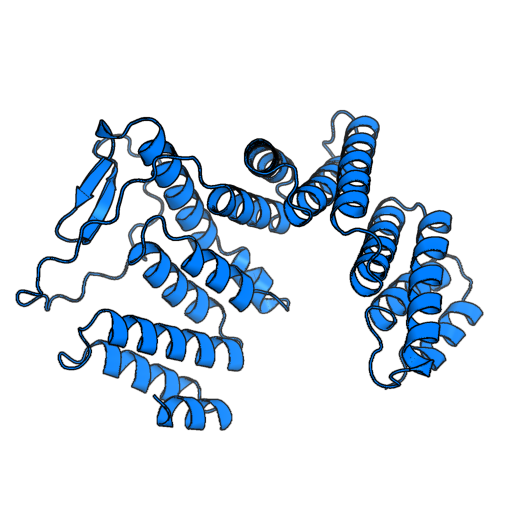 2073 N N . GLY A 1 262 ? -7.013 5.881 19.083 1.00 95.06 262 GLY A N 1
ATOM 2074 C CA . GLY A 1 262 ? -7.468 5.542 20.439 1.00 95.06 262 GLY A CA 1
ATOM 2075 C C . GLY A 1 262 ? -8.981 5.688 20.661 1.00 95.06 262 GLY A C 1
ATOM 2076 O O . GLY A 1 262 ? -9.464 5.579 21.786 1.00 95.06 262 GLY A O 1
ATOM 2077 N N . LEU A 1 263 ? -9.762 5.903 19.599 1.00 96.06 263 LEU A N 1
ATOM 2078 C CA . LEU A 1 263 ? -11.219 6.057 19.637 1.00 96.06 263 LEU A CA 1
ATOM 2079 C C . LEU A 1 263 ? -11.913 4.686 19.575 1.00 96.06 263 LEU A C 1
ATOM 2081 O O . LEU A 1 263 ? -12.637 4.364 18.632 1.00 96.06 263 LEU A O 1
ATOM 2085 N N . HIS A 1 264 ? -11.675 3.859 20.595 1.00 96.31 264 HIS A N 1
ATOM 2086 C CA . HIS A 1 264 ? -12.077 2.448 20.611 1.00 96.31 264 HIS A CA 1
ATOM 2087 C C . HIS A 1 264 ? -13.580 2.215 20.424 1.00 96.31 264 HIS A C 1
ATOM 2089 O O . HIS A 1 264 ? -13.959 1.297 19.706 1.00 96.31 264 HIS A O 1
ATOM 2095 N N . SER A 1 265 ? -14.444 3.054 21.001 1.00 95.88 265 SER A N 1
ATOM 2096 C CA . SER A 1 265 ? -15.901 2.911 20.860 1.00 95.88 265 SER A CA 1
ATOM 2097 C C . SER A 1 265 ? -16.382 3.064 19.414 1.00 95.88 265 SER A C 1
ATOM 2099 O O . SER A 1 265 ? -17.315 2.379 19.002 1.00 95.88 265 SER A O 1
ATOM 2101 N N . LEU A 1 266 ? -15.738 3.934 18.629 1.00 97.00 266 LEU A N 1
ATOM 2102 C CA . LEU A 1 266 ? -16.019 4.085 17.201 1.00 97.00 266 LEU A CA 1
ATOM 2103 C C . LEU A 1 266 ? -15.430 2.921 16.405 1.00 97.00 266 LEU A C 1
ATOM 2105 O O . LEU A 1 266 ? -16.111 2.375 15.542 1.00 97.00 266 LEU A O 1
ATOM 2109 N N . ALA A 1 267 ? -14.203 2.506 16.732 1.00 97.94 267 ALA A N 1
ATOM 2110 C CA . ALA A 1 267 ? -13.552 1.374 16.080 1.00 97.94 267 ALA A CA 1
ATOM 2111 C C . ALA A 1 267 ? -14.371 0.079 16.209 1.00 97.94 267 ALA A C 1
ATOM 2113 O O . ALA A 1 267 ? -14.568 -0.614 15.215 1.00 97.94 267 ALA A O 1
ATOM 2114 N N . ILE A 1 268 ? -14.903 -0.201 17.408 1.00 97.31 268 ILE A N 1
ATOM 2115 C CA . ILE A 1 268 ? -15.747 -1.374 17.684 1.00 97.31 268 ILE A CA 1
ATOM 2116 C C . ILE A 1 268 ? -16.946 -1.420 16.732 1.00 97.31 268 ILE A C 1
ATOM 2118 O O . ILE A 1 268 ? -17.120 -2.418 16.044 1.00 97.31 268 ILE A O 1
ATOM 2122 N N . ARG A 1 269 ? -17.704 -0.321 16.607 1.00 97.38 269 ARG A N 1
ATOM 2123 C CA . ARG A 1 269 ? -18.891 -0.256 15.731 1.00 97.38 269 ARG A CA 1
ATOM 2124 C C . ARG A 1 269 ? -18.568 -0.574 14.273 1.00 97.38 269 ARG A C 1
ATOM 2126 O O . ARG A 1 269 ? -19.370 -1.185 13.578 1.00 97.38 269 ARG A O 1
ATOM 2133 N N . HIS A 1 270 ? -17.413 -0.119 13.799 1.00 97.25 270 HIS A N 1
ATOM 2134 C CA . HIS A 1 270 ? -16.970 -0.370 12.434 1.00 97.25 270 HIS A CA 1
ATOM 2135 C C . HIS A 1 270 ? -16.539 -1.827 12.229 1.00 97.25 270 HIS A C 1
ATOM 2137 O O . HIS A 1 270 ? -16.925 -2.433 11.234 1.00 97.25 270 HIS A O 1
ATOM 2143 N N . TYR A 1 271 ? -15.816 -2.423 13.180 1.00 97.62 271 TYR A N 1
ATOM 2144 C CA . TYR A 1 271 ? -15.470 -3.845 13.104 1.00 97.62 271 TYR A CA 1
ATOM 2145 C C . TYR A 1 271 ? -16.688 -4.758 13.239 1.00 97.62 271 TYR A C 1
ATOM 2147 O O . TYR A 1 271 ? -16.782 -5.733 12.505 1.00 97.62 271 TYR A O 1
ATOM 2155 N N . GLU A 1 272 ? -17.645 -4.433 14.110 1.00 95.75 272 GLU A N 1
ATOM 2156 C CA . GLU A 1 272 ? -18.905 -5.177 14.234 1.00 95.75 272 GLU A CA 1
ATOM 2157 C C . GLU A 1 272 ? -19.668 -5.202 12.904 1.00 95.75 272 GLU A C 1
ATOM 2159 O O . GLU A 1 272 ? -20.080 -6.271 12.467 1.00 95.75 272 GLU A O 1
ATOM 2164 N N . ARG A 1 273 ? -19.748 -4.072 12.188 1.00 94.69 273 ARG A N 1
ATOM 2165 C CA . ARG A 1 273 ? -20.357 -4.019 10.846 1.00 94.69 273 ARG A CA 1
ATOM 2166 C C . ARG A 1 273 ? -19.651 -4.902 9.820 1.00 94.69 273 ARG A C 1
ATOM 2168 O O . ARG A 1 273 ? -20.322 -5.476 8.969 1.00 94.69 273 ARG A O 1
ATOM 2175 N N . VAL A 1 274 ? -18.321 -5.001 9.878 1.00 94.69 274 VAL A N 1
ATOM 2176 C CA . VAL A 1 274 ? -17.556 -5.916 9.011 1.00 94.69 274 VAL A CA 1
ATOM 2177 C C . VAL A 1 274 ? -17.939 -7.366 9.313 1.00 94.69 274 VAL A C 1
ATOM 2179 O O . VAL A 1 274 ? -18.234 -8.124 8.393 1.00 94.69 274 VAL A O 1
ATOM 2182 N N . LEU A 1 275 ? -18.018 -7.739 10.595 1.00 93.75 275 LEU A N 1
ATOM 2183 C CA . LEU A 1 275 ? -18.425 -9.086 11.005 1.00 93.75 275 LEU A CA 1
ATOM 2184 C C . LEU A 1 275 ? -19.875 -9.395 10.605 1.00 93.75 275 LEU A C 1
ATOM 2186 O O . LEU A 1 275 ? -20.138 -10.466 10.072 1.00 93.75 275 LEU A O 1
ATOM 2190 N N . GLU A 1 276 ? -20.806 -8.456 10.784 1.00 92.25 276 GLU A N 1
ATOM 2191 C CA . GLU A 1 276 ? -22.205 -8.603 10.357 1.00 92.25 276 GLU A CA 1
ATOM 2192 C C . GLU A 1 276 ? -22.329 -8.832 8.841 1.00 92.25 276 GLU A C 1
ATOM 2194 O O . GLU A 1 276 ? -23.101 -9.684 8.394 1.00 92.25 276 GLU A O 1
ATOM 2199 N N . GLN A 1 277 ? -21.556 -8.094 8.038 1.00 89.25 277 GLN A N 1
ATOM 2200 C CA . GLN A 1 277 ? -21.523 -8.259 6.582 1.00 89.25 277 GLN A CA 1
ATOM 2201 C C . GLN A 1 277 ? -20.931 -9.610 6.175 1.00 89.25 277 GLN A C 1
ATOM 2203 O O . GLN A 1 277 ? -21.477 -10.271 5.289 1.00 89.25 277 GLN A O 1
ATOM 2208 N N . ALA A 1 278 ? -19.860 -10.044 6.841 1.00 89.25 278 ALA A N 1
ATOM 2209 C CA . ALA A 1 278 ? -19.273 -11.357 6.615 1.00 89.25 278 ALA A CA 1
ATOM 2210 C C . ALA A 1 278 ? -20.259 -12.480 6.968 1.00 89.25 278 ALA A C 1
ATOM 2212 O O . ALA A 1 278 ? -20.455 -13.385 6.167 1.00 89.25 278 ALA A O 1
ATOM 2213 N N . GLU A 1 279 ? -20.974 -12.387 8.093 1.00 88.44 279 GLU A N 1
ATOM 2214 C CA . GLU A 1 279 ? -22.020 -13.354 8.462 1.00 88.44 279 GLU A CA 1
ATOM 2215 C C . GLU A 1 279 ? -23.154 -13.421 7.437 1.00 88.44 279 GLU A C 1
ATOM 2217 O O . GLU A 1 279 ? -23.685 -14.498 7.156 1.00 88.44 279 GLU A O 1
ATOM 2222 N N . ALA A 1 280 ? -23.551 -12.277 6.875 1.00 86.31 280 ALA A N 1
ATOM 2223 C CA . ALA A 1 280 ? -24.539 -12.240 5.807 1.00 86.31 280 ALA A CA 1
ATOM 2224 C C . ALA A 1 280 ? -24.020 -12.925 4.531 1.00 86.31 280 ALA A C 1
ATOM 2226 O O . ALA A 1 280 ? -24.788 -13.622 3.868 1.00 86.31 280 ALA A O 1
ATOM 2227 N N . ARG A 1 281 ? -22.727 -12.769 4.215 1.00 83.19 281 ARG A N 1
ATOM 2228 C CA . ARG A 1 281 ? -22.077 -13.390 3.054 1.00 83.19 281 ARG A CA 1
ATOM 2229 C C . ARG A 1 281 ? -21.873 -14.892 3.228 1.00 83.19 281 ARG A C 1
ATOM 2231 O O . ARG A 1 281 ? -22.171 -15.631 2.296 1.00 83.19 281 ARG A O 1
ATOM 2238 N N . SER A 1 282 ? -21.478 -15.351 4.414 1.00 80.62 282 SER A N 1
ATOM 2239 C CA . SER A 1 282 ? -21.283 -16.777 4.710 1.00 80.62 282 SER A CA 1
ATOM 2240 C C . SER A 1 282 ? -22.549 -17.617 4.519 1.00 80.62 282 SER A C 1
ATOM 2242 O O . SER A 1 282 ? -22.458 -18.818 4.312 1.00 80.62 282 SER A O 1
ATOM 2244 N N . LYS A 1 283 ? -23.742 -17.002 4.543 1.00 81.50 283 LYS A N 1
ATOM 2245 C CA . LYS A 1 283 ? -25.010 -17.683 4.210 1.00 81.50 283 LYS A CA 1
ATOM 2246 C C . LYS A 1 283 ? -25.154 -18.020 2.724 1.00 81.50 283 LYS A C 1
ATOM 2248 O O . LYS A 1 283 ? -26.001 -18.834 2.373 1.00 81.50 283 LYS A O 1
ATOM 2253 N N . VAL A 1 284 ? -24.403 -17.337 1.865 1.00 79.56 284 VAL A N 1
ATOM 2254 C CA . VAL A 1 284 ? -24.416 -17.501 0.407 1.00 79.56 284 VAL A CA 1
ATOM 2255 C C . VAL A 1 284 ? -23.169 -18.256 -0.056 1.00 79.56 284 VAL A C 1
ATOM 2257 O O . VAL A 1 284 ? -23.268 -19.079 -0.959 1.00 79.56 284 VAL A O 1
ATOM 2260 N N . ASP A 1 285 ? -22.024 -17.993 0.575 1.00 79.06 285 ASP A N 1
ATOM 2261 C CA . ASP A 1 285 ? -20.728 -18.596 0.267 1.00 79.06 285 ASP A CA 1
ATOM 2262 C C . ASP A 1 285 ? -19.932 -18.823 1.565 1.00 79.06 285 ASP A C 1
ATOM 2264 O O . ASP A 1 285 ? -19.380 -17.882 2.142 1.00 79.06 285 ASP A O 1
ATOM 2268 N N . GLU A 1 286 ? -19.905 -20.071 2.044 1.00 72.88 286 GLU A N 1
ATOM 2269 C CA . GLU A 1 286 ? -19.307 -20.454 3.334 1.00 72.88 286 GLU A CA 1
ATOM 2270 C C . GLU A 1 286 ? -17.783 -20.241 3.398 1.00 72.88 286 GLU A C 1
ATOM 2272 O O . GLU A 1 286 ? -17.229 -20.137 4.495 1.00 72.88 286 GLU A O 1
ATOM 2277 N N . GLU A 1 287 ? -17.091 -20.135 2.259 1.00 75.00 287 GLU A N 1
ATOM 2278 C CA . GLU A 1 287 ? -15.630 -19.976 2.217 1.00 75.00 287 GLU A CA 1
ATOM 2279 C C . GLU A 1 287 ? -15.181 -18.505 2.148 1.00 75.00 287 GLU A C 1
ATOM 2281 O O . GLU A 1 287 ? -14.005 -18.194 2.365 1.00 75.00 287 GLU A O 1
ATOM 2286 N N . ASN A 1 288 ? -16.102 -17.569 1.903 1.00 77.00 288 ASN A N 1
ATOM 2287 C CA . ASN A 1 288 ? -15.773 -16.156 1.742 1.00 77.00 288 ASN A CA 1
ATOM 2288 C C . ASN A 1 288 ? -15.811 -15.392 3.075 1.00 77.00 288 ASN A C 1
ATOM 2290 O O . ASN A 1 288 ? -16.787 -14.722 3.417 1.00 77.00 288 ASN A O 1
ATOM 2294 N N . TYR A 1 289 ? -14.702 -15.467 3.813 1.00 75.94 289 TYR A N 1
ATOM 2295 C CA . TYR A 1 289 ? -14.520 -14.773 5.095 1.00 75.94 289 TYR A CA 1
ATOM 2296 C C . TYR A 1 289 ? -14.167 -13.280 4.972 1.00 75.94 289 TYR A C 1
ATOM 2298 O O . TYR A 1 289 ? -14.120 -12.600 5.997 1.00 75.94 289 TYR A O 1
ATOM 2306 N N . GLY A 1 290 ? -13.917 -12.762 3.762 1.00 84.44 290 GLY A N 1
ATOM 2307 C CA . GLY A 1 290 ? -13.580 -11.351 3.541 1.00 84.44 290 GLY A CA 1
ATOM 2308 C C . GLY A 1 290 ? -12.465 -10.844 4.467 1.00 84.44 290 GLY A C 1
ATOM 2309 O O . GLY A 1 290 ? -11.399 -11.449 4.551 1.00 84.44 290 GLY A O 1
ATOM 2310 N N . LEU A 1 291 ? -12.742 -9.747 5.176 1.00 90.12 291 LEU A N 1
ATOM 2311 C CA . LEU A 1 291 ? -11.879 -9.114 6.182 1.00 90.12 291 LEU A CA 1
ATOM 2312 C C . LEU A 1 291 ? -12.298 -9.459 7.624 1.00 90.12 291 LEU A C 1
ATOM 2314 O O . LEU A 1 291 ? -11.876 -8.803 8.584 1.00 90.12 291 LEU A O 1
ATOM 2318 N N . ALA A 1 292 ? -13.165 -10.460 7.809 1.00 92.31 292 ALA A N 1
ATOM 2319 C CA . ALA A 1 292 ? -13.736 -10.786 9.112 1.00 92.31 292 ALA A CA 1
ATOM 2320 C C . ALA A 1 292 ? -12.675 -11.233 10.120 1.00 92.31 292 ALA A C 1
ATOM 2322 O O . ALA A 1 292 ? -12.748 -10.875 11.296 1.00 92.31 292 ALA A O 1
ATOM 2323 N N . ARG A 1 293 ? -11.663 -11.985 9.671 1.00 93.31 293 ARG A N 1
ATOM 2324 C CA . ARG A 1 293 ? -10.584 -12.471 10.543 1.00 93.31 293 ARG A CA 1
ATOM 2325 C C . ARG A 1 293 ? -9.728 -11.308 11.039 1.00 93.31 293 ARG A C 1
ATOM 2327 O O . ARG A 1 293 ? -9.478 -11.183 12.236 1.00 93.31 293 ARG A O 1
ATOM 2334 N N . GLU A 1 294 ? -9.345 -10.400 10.152 1.00 94.94 294 GLU A N 1
ATOM 2335 C CA . GLU A 1 294 ? -8.576 -9.201 10.472 1.00 94.94 294 GLU A CA 1
ATOM 2336 C C . GLU A 1 294 ? -9.368 -8.258 11.388 1.00 94.94 294 GLU A C 1
ATOM 2338 O O . GLU A 1 294 ? -8.813 -7.701 12.342 1.00 94.94 294 GLU A O 1
ATOM 2343 N N . ALA A 1 295 ? -10.669 -8.085 11.132 1.00 96.50 295 ALA A N 1
ATOM 2344 C CA . ALA A 1 295 ? -11.559 -7.290 11.975 1.00 96.50 295 ALA A CA 1
ATOM 2345 C C . ALA A 1 295 ? -11.712 -7.912 13.370 1.00 96.50 295 ALA A C 1
ATOM 2347 O O . ALA A 1 295 ? -11.532 -7.215 14.370 1.00 96.50 295 ALA A O 1
ATOM 2348 N N . ALA A 1 296 ? -11.965 -9.222 13.452 1.00 96.56 296 ALA A N 1
ATOM 2349 C CA . ALA A 1 296 ? -12.090 -9.954 14.711 1.00 96.56 296 ALA A CA 1
ATOM 2350 C C . ALA A 1 296 ? -10.798 -9.898 15.534 1.00 96.56 296 ALA A C 1
ATOM 2352 O O . ALA A 1 296 ? -10.858 -9.691 16.746 1.00 96.56 296 ALA A O 1
ATOM 2353 N N . TYR A 1 297 ? -9.636 -10.021 14.886 1.00 96.31 297 TYR A N 1
ATOM 2354 C CA . TYR A 1 297 ? -8.336 -9.891 15.543 1.00 96.31 297 TYR A CA 1
ATOM 2355 C C . TYR A 1 297 ? -8.129 -8.483 16.110 1.00 96.31 297 TYR A C 1
ATOM 2357 O O . TYR A 1 297 ? -7.779 -8.308 17.275 1.00 96.31 297 TYR A O 1
ATOM 2365 N N . ASN A 1 298 ? -8.402 -7.445 15.319 1.00 97.31 298 ASN A N 1
ATOM 2366 C CA . ASN A 1 298 ? -8.264 -6.068 15.790 1.00 97.31 298 ASN A CA 1
ATOM 2367 C C . ASN A 1 298 ? -9.246 -5.725 16.917 1.00 97.31 298 ASN A C 1
ATOM 2369 O O . ASN A 1 298 ? -8.879 -5.006 17.851 1.00 97.31 298 ASN A O 1
ATOM 2373 N N . LEU A 1 299 ? -10.469 -6.253 16.849 1.00 96.81 299 LEU A N 1
ATOM 2374 C CA . LEU A 1 299 ? -11.495 -6.090 17.870 1.00 96.81 299 LEU A CA 1
ATOM 2375 C C . LEU A 1 299 ? -11.133 -6.832 19.166 1.00 96.81 299 LEU A C 1
ATOM 2377 O O . LEU A 1 299 ? -11.282 -6.274 20.255 1.00 96.81 299 LEU A O 1
ATOM 2381 N N . SER A 1 300 ? -10.580 -8.045 19.071 1.00 96.88 300 SER A N 1
ATOM 2382 C CA . SER A 1 300 ? -10.135 -8.797 20.246 1.00 96.88 300 SER A CA 1
ATOM 2383 C C . SER A 1 300 ? -9.013 -8.071 20.991 1.00 96.88 300 SER A C 1
ATOM 2385 O O . SER A 1 300 ? -9.033 -8.041 22.221 1.00 96.88 300 SER A O 1
ATOM 2387 N N . LEU A 1 301 ? -8.091 -7.406 20.280 1.00 96.62 301 LEU A N 1
ATOM 2388 C CA . LEU A 1 301 ? -7.064 -6.561 20.899 1.00 96.62 301 LEU A CA 1
ATOM 2389 C C . LEU A 1 301 ? -7.681 -5.419 21.718 1.00 96.62 301 LEU A C 1
ATOM 2391 O O . LEU A 1 301 ? -7.215 -5.139 22.825 1.00 96.62 301 LEU A O 1
ATOM 2395 N N . ILE A 1 302 ? -8.746 -4.782 21.216 1.00 96.81 302 ILE A N 1
ATOM 2396 C CA . ILE A 1 302 ? -9.469 -3.737 21.960 1.00 96.81 302 ILE A CA 1
ATOM 2397 C C . ILE A 1 302 ? -10.090 -4.329 23.229 1.00 96.81 302 ILE A C 1
ATOM 2399 O O . ILE A 1 302 ? -9.916 -3.775 24.315 1.00 96.81 302 ILE A O 1
ATOM 2403 N N . TYR A 1 303 ? -10.777 -5.467 23.125 1.00 96.44 303 TYR A N 1
ATOM 2404 C CA . TYR A 1 303 ? -11.415 -6.114 24.274 1.00 96.44 303 TYR A CA 1
ATOM 2405 C C . TYR A 1 303 ? -10.415 -6.592 25.326 1.00 96.44 303 TYR A C 1
ATOM 2407 O O . TYR A 1 303 ? -10.654 -6.409 26.517 1.00 96.44 303 TYR A O 1
ATOM 2415 N N . VAL A 1 304 ? -9.267 -7.133 24.918 1.00 95.50 304 VAL A N 1
ATOM 2416 C CA . VAL A 1 304 ? -8.191 -7.500 25.850 1.00 95.50 304 VAL A CA 1
ATOM 2417 C C . VAL A 1 304 ? -7.658 -6.260 26.566 1.00 95.50 304 VAL A C 1
ATOM 2419 O O . VAL A 1 304 ? -7.566 -6.258 27.790 1.00 95.50 304 VAL A O 1
ATOM 2422 N N . THR A 1 305 ? -7.371 -5.188 25.824 1.00 93.44 305 THR A N 1
ATOM 2423 C CA . THR A 1 305 ? -6.814 -3.945 26.390 1.00 93.44 305 THR A CA 1
ATOM 2424 C C . THR A 1 305 ? -7.789 -3.257 27.352 1.00 93.44 305 THR A C 1
ATOM 2426 O O . THR A 1 305 ? -7.370 -2.635 28.322 1.00 93.44 305 THR A O 1
ATOM 2429 N N . THR A 1 306 ? -9.095 -3.388 27.109 1.00 93.62 306 THR A N 1
ATOM 2430 C CA . THR A 1 306 ? -10.160 -2.807 27.947 1.00 93.62 306 THR A CA 1
ATOM 2431 C C . THR A 1 306 ? -10.639 -3.728 29.076 1.00 93.62 306 THR A C 1
ATOM 2433 O O . THR A 1 306 ? -11.452 -3.306 29.894 1.00 93.62 306 THR A O 1
ATOM 2436 N N . GLY A 1 307 ? -10.141 -4.969 29.156 1.00 92.75 307 GLY A N 1
ATOM 2437 C CA . GLY A 1 307 ? -10.495 -5.942 30.199 1.00 92.75 307 GLY A CA 1
ATOM 2438 C C . GLY A 1 307 ? -11.741 -6.794 29.916 1.00 92.75 307 GLY A C 1
ATOM 2439 O O . GLY A 1 307 ? -12.108 -7.631 30.739 1.00 92.75 307 GLY A O 1
ATOM 2440 N N . ALA A 1 308 ? -12.371 -6.658 28.747 1.00 94.56 308 ALA A N 1
ATOM 2441 C CA . ALA A 1 308 ? -13.524 -7.451 28.313 1.00 94.56 308 ALA A CA 1
ATOM 2442 C C . ALA A 1 308 ? -13.114 -8.835 27.761 1.00 94.56 308 ALA A C 1
ATOM 2444 O O . ALA A 1 308 ? -13.457 -9.222 26.641 1.00 94.56 308 ALA A O 1
ATOM 2445 N N . THR A 1 309 ? -12.367 -9.608 28.552 1.00 93.44 309 THR A N 1
ATOM 2446 C CA . THR A 1 309 ? -11.790 -10.896 28.126 1.00 93.44 309 THR A CA 1
ATOM 2447 C C . THR A 1 309 ? -12.805 -11.942 27.636 1.00 93.44 309 THR A C 1
ATOM 2449 O O . THR A 1 309 ? -12.465 -12.646 26.680 1.00 93.44 309 THR A O 1
ATOM 2452 N N . PRO A 1 310 ? -14.049 -12.049 28.163 1.00 95.81 310 PRO A N 1
ATOM 2453 C CA . PRO A 1 310 ? -15.013 -13.024 27.648 1.00 95.81 310 PRO A CA 1
ATOM 2454 C C . PRO A 1 310 ? -15.432 -12.743 26.198 1.00 95.81 310 PRO A C 1
ATOM 2456 O O . PRO A 1 310 ? -15.587 -13.676 25.411 1.00 95.81 310 PRO A O 1
ATOM 2459 N N . LEU A 1 311 ? -15.557 -11.465 25.819 1.00 94.44 311 LEU A N 1
ATOM 2460 C CA . LEU A 1 311 ? -15.896 -11.070 24.447 1.00 94.44 311 LEU A CA 1
ATOM 2461 C C . LEU A 1 311 ? -14.751 -11.386 23.481 1.00 94.44 311 LEU A C 1
ATOM 2463 O O . LEU A 1 311 ? -14.983 -11.907 22.392 1.00 94.44 311 LEU A O 1
ATOM 2467 N N . ALA A 1 312 ? -13.504 -11.157 23.904 1.00 94.88 312 ALA A N 1
ATOM 2468 C CA . ALA A 1 312 ? -12.333 -11.548 23.122 1.00 94.88 312 ALA A CA 1
ATOM 2469 C C . ALA A 1 312 ? -12.287 -13.070 22.884 1.00 94.88 312 ALA A C 1
ATOM 2471 O O . ALA A 1 312 ? -12.048 -13.510 21.763 1.00 94.88 312 ALA A O 1
ATOM 2472 N N . GLN A 1 313 ? -12.577 -13.881 23.908 1.00 94.00 313 GLN A N 1
ATOM 2473 C CA . GLN A 1 313 ? -12.630 -15.342 23.769 1.00 94.00 313 GLN A CA 1
ATOM 2474 C C . GLN A 1 313 ? -13.723 -15.809 22.802 1.00 94.00 313 GLN A C 1
ATOM 2476 O O . GLN A 1 313 ? -13.500 -16.757 22.046 1.00 94.00 313 GLN A O 1
ATOM 2481 N N . ALA A 1 314 ? -14.887 -15.155 22.806 1.00 94.31 314 ALA A N 1
ATOM 2482 C CA . ALA A 1 314 ? -15.957 -15.455 21.860 1.00 94.31 314 ALA A CA 1
ATOM 2483 C C . ALA A 1 314 ? -15.518 -15.193 20.410 1.00 94.31 314 ALA A C 1
ATOM 2485 O O . ALA A 1 314 ? -15.735 -16.042 19.545 1.00 94.31 314 ALA A O 1
ATOM 2486 N N . LEU A 1 315 ? -14.829 -14.073 20.158 1.00 93.62 315 LEU A N 1
ATOM 2487 C CA . LEU A 1 315 ? -14.260 -13.771 18.841 1.00 93.62 315 LEU A CA 1
ATOM 2488 C C . LEU A 1 315 ? -13.213 -14.801 18.415 1.00 93.62 315 LEU A C 1
ATOM 2490 O O . LEU A 1 315 ? -13.263 -15.268 17.279 1.00 93.62 315 LEU A O 1
ATOM 2494 N N . TYR A 1 316 ? -12.313 -15.202 19.323 1.00 93.81 316 TYR A N 1
ATOM 2495 C CA . TYR A 1 316 ? -11.289 -16.203 19.013 1.00 93.81 316 TYR A CA 1
ATOM 2496 C C . TYR A 1 316 ? -11.894 -17.525 18.557 1.00 93.81 316 TYR A C 1
ATOM 2498 O O . TYR A 1 316 ? -11.481 -18.076 17.544 1.00 93.81 316 TYR A O 1
ATOM 2506 N N . ARG A 1 317 ? -12.903 -18.014 19.281 1.00 92.44 317 ARG A N 1
ATOM 2507 C CA . ARG A 1 317 ? -13.558 -19.287 18.958 1.00 92.44 317 ARG A CA 1
ATOM 2508 C C . ARG A 1 317 ? -14.328 -19.234 17.644 1.00 92.44 317 ARG A C 1
ATOM 2510 O O . ARG A 1 317 ? -14.382 -20.242 16.948 1.00 92.44 317 ARG A O 1
ATOM 2517 N N . ARG A 1 318 ? -14.941 -18.087 17.338 1.00 90.50 318 ARG A N 1
ATOM 2518 C CA . ARG A 1 318 ? -15.830 -17.936 16.184 1.00 90.50 318 ARG A CA 1
ATOM 2519 C C . ARG A 1 318 ? -15.087 -17.660 14.880 1.00 90.50 318 ARG A C 1
ATOM 2521 O O . ARG A 1 318 ? -15.455 -18.232 13.865 1.00 90.50 318 ARG A O 1
ATOM 2528 N N . TRP A 1 319 ? -14.093 -16.775 14.906 1.00 90.44 319 TRP A N 1
ATOM 2529 C CA . TRP A 1 319 ? -13.480 -16.234 13.686 1.00 90.44 319 TRP A CA 1
ATOM 2530 C C . TRP A 1 319 ? -12.005 -16.597 13.512 1.00 90.44 319 TRP A C 1
ATOM 2532 O O . TRP A 1 319 ? -11.489 -16.491 12.405 1.00 90.44 319 TRP A O 1
ATOM 2542 N N . LEU A 1 320 ? -11.313 -16.980 14.589 1.00 90.44 320 LEU A N 1
ATOM 2543 C CA . LEU A 1 320 ? -9.852 -17.134 14.607 1.00 90.44 320 LEU A CA 1
ATOM 2544 C C . LEU A 1 320 ? -9.404 -18.545 15.014 1.00 90.44 320 LEU A C 1
ATOM 2546 O O . LEU A 1 320 ? -8.236 -18.753 15.340 1.00 90.44 320 LEU A O 1
ATOM 2550 N N . SER A 1 321 ? -10.326 -19.507 15.019 1.00 86.69 321 SER A N 1
ATOM 2551 C CA . SER A 1 321 ? -10.007 -20.928 15.120 1.00 86.69 321 SER A CA 1
ATOM 2552 C C . SER A 1 321 ? -9.394 -21.419 13.802 1.00 86.69 321 SER A C 1
ATOM 2554 O O . SER A 1 321 ? -9.745 -20.928 12.727 1.00 86.69 321 SER A O 1
ATOM 2556 N N . LEU A 1 322 ? -8.415 -22.325 13.916 1.00 72.31 322 LEU A N 1
ATOM 2557 C CA . LEU A 1 322 ? -7.700 -22.929 12.786 1.00 72.31 322 LEU A CA 1
ATOM 2558 C C . LEU A 1 322 ? -8.522 -24.017 12.102 1.00 72.31 322 LEU A C 1
ATOM 2560 O O . LEU A 1 322 ? -9.190 -24.779 12.841 1.00 72.31 322 LEU A O 1
#

pLDDT: mean 86.47, std 16.08, range [31.84, 98.19]

Organism: Grifola frondosa (NCBI:txid5627)

Nearest PDB structures (foldseek):
  8ffz-assembly1_C  TM=8.622E-01  e=1.171E-12  Saccharomyces cerevisiae S288C
  6yj6-assembly1_A  TM=8.632E-01  e=1.546E-11  Saccharomyces cerevisiae
  9gck-assembly1_B  TM=8.102E-01  e=7.308E-12  Saccharomyces cerevisiae
  8clk-assembly1_D  TM=8.084E-01  e=2.658E-08  Homo sapiens
  3urz-assembly1_A  TM=2.940E-01  e=9.682E-02  Bacteroides ovatus ATCC 8483

Solvent-accessible surface area (backbone atoms only — not comparable to full-atom values): 17781 Å² total; per-residue (Å²): 111,69,68,36,54,55,30,36,75,68,75,36,45,69,63,22,52,50,54,54,56,56,52,67,74,36,80,89,40,70,49,71,67,48,46,52,52,53,46,51,51,53,35,54,48,22,55,76,70,67,39,42,64,61,29,49,58,48,37,53,53,42,39,60,72,43,54,93,52,65,64,43,56,52,50,47,53,66,72,42,70,62,65,68,68,24,48,55,44,63,60,30,67,70,54,51,54,49,50,50,51,51,40,55,49,55,51,37,40,50,75,40,57,86,48,51,33,79,34,81,88,77,68,36,77,40,78,57,73,92,82,74,94,81,74,84,73,67,75,81,79,62,71,76,75,75,94,73,78,72,86,71,75,90,71,81,75,71,73,75,52,85,62,87,63,44,63,56,36,35,52,52,14,49,41,28,40,76,67,65,38,22,71,62,12,43,56,31,33,49,57,19,32,76,70,43,72,79,40,40,66,53,26,42,52,45,15,50,24,27,40,53,37,34,70,40,92,89,38,89,57,37,68,58,28,40,51,52,10,51,51,29,40,52,50,19,45,62,60,51,42,87,44,75,71,42,42,40,56,42,32,42,52,53,14,52,53,27,44,74,72,66,41,51,76,61,13,48,58,23,28,51,52,29,40,54,52,29,57,61,40,36,77,79,38,79,83,53,51,84,62,29,49,62,33,43,52,58,48,27,53,51,24,52,77,73,66,42,48,71,61,24,51,53,39,40,68,73,58,63,60,132

Foldseek 3Di:
DVVLVVCLVVVNLVVSLVVLVVVCLDPVQPDPVSNVVSLVSQLVSCLSNLNQLSNLLSLLVVCLVQQPDLVSLVSLCVSLVDDDSSLVSLLDPVSLLSLVLSLVVLVCLQPPVVQWDQDPLSLGIDGPDDDDPDSPPDPPSVPDDPPDPPDDDDDDRRDRDNDRDLSSLQSSLVSCVSVLVLVSSLVSLVVSCVVPVLDLVSLQSQLSSLQSLLPDPPRDDNVVSNVRSVVSLVSSLVSLDDDLLSLLVSLQSQLVSCVSVVVNVSSLVSLVVNLVSQVVVCVVPVPCNRCNLVSLVSNLVSCVVVVVNVSSVVSCVPRVDD

InterPro domains:
  IPR011990 Tetratricopeptide-like helical domain superfamily [G3DSA:1.25.40.10] (112-322)
  IPR011990 Tetratricopeptide-like helical domain superfamily [SSF48452] (166-322)
  IPR039340 Transcription factor Tfc4/TFIIIC-102/Sfc4 [PTHR23082] (2-321)